Protein AF-W5VJN2-F1 (afdb_monomer)

Secondary structure (DSSP, 8-state):
------SEEEE-GGGSBTTBTT---TTT-TTHHHHHHHHHTTT-EEEEE--S-EE--TT-HHHHHHHHTT-B-B-TTSSBP-EEETTEEEE-B-TTSHHHHHHHHHHTSTTTSTT--TTEEEEE-STTTB-TTSGGGB--TT-B-TTS-BHHHHHHHHHHHHHHHHHHHHHHHTTTTSPP-EEESS--TTGGGT-EE---S--SSHHHHHHTSPPP-

Nearest PDB structures (foldseek):
  7l9e-assembly1_C  TM=9.965E-01  e=1.561E-34  Mus musculus
  7k9n-assembly2_C  TM=9.971E-01  e=6.817E-34  Mus musculus
  5hjr-assembly1_A  TM=9.985E-01  e=1.294E-33  Mus musculus
  7jty-assembly1_A  TM=9.973E-01  e=1.138E-33  Mus musculus
  5hjr-assembly2_C  TM=9.986E-01  e=2.303E-33  Mus musculus

Foldseek 3Di:
DPPDDDAEDEAEQQQADLSAPLHGDCVVCVQLVVVQVVQVVVNHFYEYEDEQKHPPDPPRVLNVVCVVVVQWWAALVRHFDWFQDRSGTTTGGQLVDPVSLLVLLQCLACVNSPSDDLRYAYEYECQLPAGCPDPVRDDDQSTAHPVRDGCVVCSLCRQVSVQVSSQSSSCVNVVVPDHGEYEGDRDDVPSVVGYHYDPPDDDPDPVRVVPVDDDDD

InterPro domains:
  IPR000322 Glycoside hydrolase family 31, TIM barrel domain [PF01055] (2-214)
  IPR017853 Glycoside hydrolase superfamily [SSF51445] (2-213)
  IPR030458 Glycosyl hydrolases family 31, active site [PS00129] (121-128)

Structure (mmCIF, N/CA/C/O backbone):
data_AF-W5VJN2-F1
#
_entry.id   AF-W5VJN2-F1
#
loop_
_atom_site.group_PDB
_atom_site.id
_atom_site.type_symbol
_atom_site.label_atom_id
_atom_site.label_alt_id
_atom_site.label_comp_id
_atom_site.label_asym_id
_atom_site.label_entity_id
_atom_site.label_seq_id
_atom_site.pdbx_PDB_ins_code
_atom_site.Cartn_x
_atom_site.Cartn_y
_atom_site.Cartn_z
_atom_site.occupancy
_atom_site.B_iso_or_equiv
_atom_site.auth_seq_id
_atom_site.auth_comp_id
_atom_site.auth_asym_id
_atom_site.auth_atom_id
_atom_site.pdbx_PDB_model_num
ATOM 1 N N . LYS A 1 1 ? 28.219 0.315 -19.749 1.00 88.69 1 LYS A N 1
ATOM 2 C CA . LYS A 1 1 ? 29.172 1.320 -19.210 1.00 88.69 1 LYS A CA 1
ATOM 3 C C . LYS A 1 1 ? 30.048 0.737 -18.106 1.00 88.69 1 LYS A C 1
ATOM 5 O O . LYS A 1 1 ? 31.248 0.855 -18.245 1.00 88.69 1 LYS A O 1
ATOM 10 N N . PHE A 1 2 ? 29.481 0.112 -17.066 1.00 96.94 2 PHE A N 1
ATOM 11 C CA . PHE A 1 2 ? 30.258 -0.435 -15.937 1.00 96.94 2 PHE A CA 1
ATOM 12 C C . PHE A 1 2 ? 30.139 -1.954 -15.749 1.00 96.94 2 PHE A C 1
ATOM 14 O O . PHE A 1 2 ? 30.742 -2.484 -14.833 1.00 96.94 2 PHE A O 1
ATOM 21 N N . ASP A 1 3 ? 29.355 -2.627 -16.597 1.00 95.75 3 ASP A N 1
ATOM 22 C CA . ASP A 1 3 ? 29.153 -4.083 -16.558 1.00 95.75 3 ASP A CA 1
ATOM 23 C C . ASP A 1 3 ? 28.726 -4.643 -15.184 1.00 95.75 3 ASP A C 1
ATOM 25 O O . ASP A 1 3 ? 29.171 -5.693 -14.739 1.00 95.75 3 ASP A O 1
ATOM 29 N N . ILE A 1 4 ? 27.845 -3.909 -14.494 1.00 97.88 4 ILE A N 1
ATOM 30 C CA . ILE A 1 4 ? 27.257 -4.323 -13.215 1.00 97.88 4 ILE A CA 1
ATOM 31 C C . ILE A 1 4 ? 25.843 -4.862 -13.488 1.00 97.88 4 ILE A C 1
ATOM 33 O O . ILE A 1 4 ? 24.983 -4.087 -13.936 1.00 97.88 4 ILE A O 1
ATOM 37 N N . PRO A 1 5 ? 25.576 -6.160 -13.258 1.00 97.81 5 PRO A N 1
ATOM 38 C CA . PRO A 1 5 ? 24.249 -6.731 -13.442 1.00 97.81 5 PRO A CA 1
ATOM 39 C C . PRO A 1 5 ? 23.295 -6.284 -12.327 1.00 97.81 5 PRO A C 1
ATOM 41 O O . PRO A 1 5 ? 23.690 -6.122 -11.176 1.00 97.81 5 PRO A O 1
ATOM 44 N N . TYR A 1 6 ? 22.028 -6.084 -12.685 1.00 98.31 6 TYR A N 1
ATOM 45 C CA . TYR A 1 6 ? 20.920 -5.882 -11.751 1.00 98.31 6 TYR A CA 1
ATOM 46 C C . TYR A 1 6 ? 19.594 -6.182 -12.461 1.00 98.31 6 TYR A C 1
ATOM 48 O O . TYR A 1 6 ? 19.471 -5.939 -13.672 1.00 98.31 6 TYR A O 1
ATOM 56 N N . ASP A 1 7 ? 18.604 -6.627 -11.690 1.00 98.56 7 ASP A N 1
ATOM 57 C CA . ASP A 1 7 ? 17.281 -7.021 -12.189 1.00 98.56 7 ASP A CA 1
ATOM 58 C C . ASP A 1 7 ? 16.193 -5.970 -11.943 1.00 98.56 7 ASP A C 1
ATOM 60 O O . ASP A 1 7 ? 15.283 -5.818 -12.761 1.00 98.56 7 ASP A O 1
ATOM 64 N N . VAL A 1 8 ? 16.273 -5.236 -10.829 1.00 98.75 8 VAL A N 1
ATOM 65 C CA . VAL A 1 8 ? 15.177 -4.390 -10.336 1.00 98.75 8 VAL A CA 1
ATOM 66 C C . VAL A 1 8 ? 15.676 -3.004 -9.925 1.00 98.75 8 VAL A C 1
ATOM 68 O O . VAL A 1 8 ? 16.673 -2.890 -9.217 1.00 98.75 8 VAL A O 1
ATOM 71 N N . ILE A 1 9 ? 14.963 -1.956 -10.347 1.00 98.56 9 ILE A N 1
ATOM 72 C CA . ILE A 1 9 ? 15.055 -0.604 -9.765 1.00 98.56 9 ILE A CA 1
ATOM 73 C C . ILE A 1 9 ? 13.866 -0.392 -8.828 1.00 98.56 9 ILE A C 1
ATOM 75 O O . ILE A 1 9 ? 12.783 -0.917 -9.076 1.00 98.56 9 ILE A O 1
ATOM 79 N N . TRP A 1 10 ? 14.076 0.370 -7.759 1.00 98.81 10 TRP A N 1
ATOM 80 C CA . TRP A 1 10 ? 13.086 0.619 -6.717 1.00 98.81 10 TRP A CA 1
ATOM 81 C C . TRP A 1 10 ? 12.735 2.105 -6.664 1.00 98.81 10 TRP A C 1
ATOM 83 O O . TRP A 1 10 ? 13.618 2.954 -6.790 1.00 98.81 10 TRP A O 1
ATOM 93 N N . LEU A 1 11 ? 11.450 2.404 -6.489 1.00 98.81 11 LEU A N 1
ATOM 94 C CA . LEU A 1 11 ? 10.910 3.746 -6.316 1.00 98.81 11 LEU A CA 1
ATOM 95 C C . LEU A 1 11 ? 10.291 3.882 -4.927 1.00 98.81 11 LEU A C 1
ATOM 97 O O . LEU A 1 11 ? 9.281 3.247 -4.616 1.00 98.81 11 LEU A O 1
ATOM 101 N N . ASP A 1 12 ? 10.906 4.741 -4.123 1.00 98.75 12 ASP A N 1
ATOM 102 C CA . ASP A 1 12 ? 10.435 5.137 -2.796 1.00 98.75 12 ASP A CA 1
ATOM 103 C C . ASP A 1 12 ? 9.304 6.187 -2.893 1.00 98.75 12 ASP A C 1
ATOM 105 O O . ASP A 1 12 ? 8.891 6.566 -3.994 1.00 98.75 12 ASP A O 1
ATOM 109 N N . ILE A 1 13 ? 8.796 6.684 -1.764 1.00 98.06 13 ILE A N 1
ATOM 110 C CA . ILE A 1 13 ? 7.574 7.499 -1.623 1.00 98.06 13 ILE A CA 1
ATOM 111 C C . ILE A 1 13 ? 7.534 8.740 -2.524 1.00 98.06 13 ILE A C 1
ATOM 113 O O . ILE A 1 13 ? 6.463 9.228 -2.882 1.00 98.06 13 ILE A O 1
ATOM 117 N N . GLU A 1 14 ? 8.695 9.242 -2.934 1.00 98.38 14 GLU A N 1
ATOM 118 C CA . GLU A 1 14 ? 8.869 10.418 -3.789 1.00 98.38 14 GLU A CA 1
ATOM 119 C C . GLU A 1 14 ? 8.407 10.237 -5.243 1.00 98.38 14 GLU A C 1
ATOM 121 O O . GLU A 1 14 ? 8.391 11.221 -5.990 1.00 98.38 14 GLU A O 1
ATOM 126 N N . HIS A 1 15 ? 8.039 9.017 -5.653 1.00 98.62 15 HIS A N 1
ATOM 127 C CA . HIS A 1 15 ? 7.442 8.769 -6.970 1.00 98.62 15 HIS A CA 1
ATOM 128 C C . HIS A 1 15 ? 5.957 9.108 -7.062 1.00 98.62 15 HIS A C 1
ATOM 130 O O . HIS A 1 15 ? 5.442 9.272 -8.166 1.00 98.62 15 HIS A O 1
ATOM 136 N N . THR A 1 16 ? 5.281 9.198 -5.922 1.00 98.69 16 THR A N 1
ATOM 137 C CA . THR A 1 16 ? 3.844 9.468 -5.840 1.00 98.69 16 THR A CA 1
ATOM 138 C C . THR A 1 16 ? 3.542 10.962 -5.946 1.00 98.69 16 THR A C 1
ATOM 140 O O . THR A 1 16 ? 4.360 11.798 -5.556 1.00 98.69 16 THR A O 1
ATOM 143 N N . ASP A 1 17 ? 2.333 11.319 -6.383 1.00 98.25 17 ASP A N 1
ATOM 144 C CA . ASP A 1 17 ? 1.839 12.693 -6.273 1.00 98.25 17 ASP A CA 1
ATOM 145 C C . ASP A 1 17 ? 1.514 13.003 -4.802 1.00 98.25 17 ASP A C 1
ATOM 147 O O . ASP A 1 17 ? 0.487 12.586 -4.261 1.00 98.25 17 ASP A O 1
ATOM 151 N N . GLY A 1 18 ? 2.424 13.692 -4.112 1.00 97.69 18 GLY A N 1
ATOM 152 C CA . GLY A 1 18 ? 2.188 14.176 -2.750 1.00 97.69 18 GLY A CA 1
ATOM 153 C C . GLY A 1 18 ? 1.899 13.079 -1.715 1.00 97.69 18 GLY A C 1
ATOM 154 O O . GLY A 1 18 ? 1.154 13.339 -0.763 1.00 97.69 18 GLY A O 1
ATOM 155 N N . LYS A 1 19 ? 2.481 11.878 -1.886 1.00 98.56 19 LYS A N 1
ATOM 156 C CA . LYS A 1 19 ? 2.297 10.707 -1.004 1.00 98.56 19 LYS A CA 1
ATOM 157 C C . LYS A 1 19 ? 0.881 10.131 -1.055 1.00 98.56 19 LYS A C 1
ATOM 159 O O . LYS A 1 19 ? 0.408 9.496 -0.118 1.00 98.56 19 LYS A O 1
ATOM 164 N N . LYS A 1 20 ? 0.204 10.328 -2.190 1.00 98.75 20 LYS A N 1
ATOM 165 C CA . LYS A 1 20 ? -1.001 9.589 -2.575 1.00 98.75 20 LYS A CA 1
ATOM 166 C C . LYS A 1 20 ? -0.572 8.316 -3.306 1.00 98.75 20 LYS A C 1
ATOM 168 O O . LYS A 1 20 ? -0.147 8.379 -4.456 1.00 98.75 20 LYS A O 1
ATOM 173 N N . TYR A 1 21 ? -0.638 7.164 -2.650 1.00 98.75 21 TYR A N 1
ATOM 174 C CA . TYR A 1 21 ? -0.313 5.886 -3.293 1.00 98.75 21 TYR A CA 1
ATOM 175 C C . TYR A 1 21 ? -1.210 5.607 -4.512 1.00 98.75 21 TYR A C 1
ATOM 177 O O . TYR A 1 21 ? -2.259 6.224 -4.678 1.00 98.75 21 TYR A O 1
ATOM 185 N N . PHE A 1 22 ? -0.779 4.704 -5.397 1.00 98.69 22 PHE A N 1
ATOM 186 C CA . PHE A 1 22 ? -1.434 4.445 -6.693 1.00 98.69 22 PHE A CA 1
ATOM 187 C C . PHE A 1 22 ? -1.458 5.649 -7.655 1.00 98.69 22 PHE A C 1
ATOM 189 O O . PHE A 1 22 ? -2.231 5.674 -8.612 1.00 98.69 22 PHE A O 1
ATOM 196 N N . THR A 1 23 ? -0.602 6.648 -7.428 1.00 98.62 23 THR A N 1
ATOM 197 C CA . THR A 1 23 ? -0.432 7.814 -8.307 1.00 98.62 23 THR A CA 1
ATOM 198 C C . THR A 1 23 ? 1.040 8.016 -8.661 1.00 98.62 23 THR A C 1
ATOM 200 O O . THR A 1 23 ? 1.921 7.401 -8.063 1.00 98.62 23 THR A O 1
ATOM 203 N N . TRP A 1 24 ? 1.305 8.907 -9.616 1.00 98.62 24 TRP A N 1
ATOM 204 C CA . TRP A 1 24 ? 2.648 9.270 -10.060 1.00 98.62 24 TRP A CA 1
ATOM 205 C C . TRP A 1 24 ? 2.816 10.788 -10.000 1.00 98.62 24 TRP A C 1
ATOM 207 O O . TRP A 1 24 ? 1.929 11.521 -10.439 1.00 98.62 24 TRP A O 1
ATOM 217 N N . ASP A 1 25 ? 3.955 11.267 -9.504 1.00 98.25 25 ASP A N 1
ATOM 218 C CA . ASP A 1 25 ? 4.327 12.678 -9.605 1.00 98.25 25 ASP A CA 1
ATOM 219 C C . ASP A 1 25 ? 4.514 13.034 -11.087 1.00 98.25 25 ASP A C 1
ATOM 221 O O . ASP A 1 25 ? 5.450 12.568 -11.739 1.00 98.25 25 ASP A O 1
ATOM 225 N N . GLY A 1 26 ? 3.626 13.867 -11.632 1.00 96.31 26 GLY A N 1
ATOM 226 C CA . GLY A 1 26 ? 3.628 14.201 -13.058 1.00 96.31 26 GLY A CA 1
ATOM 227 C C . GLY A 1 26 ? 4.851 14.997 -13.529 1.00 96.31 26 GLY A C 1
ATOM 228 O O . GLY A 1 26 ? 5.118 15.031 -14.728 1.00 96.31 26 GLY A O 1
ATOM 229 N N . SER A 1 27 ? 5.611 15.617 -12.620 1.00 96.81 27 SER A N 1
ATOM 230 C CA . SER A 1 27 ? 6.835 16.356 -12.957 1.00 96.81 27 SER A CA 1
ATOM 231 C C . SER A 1 27 ? 8.061 15.442 -13.037 1.00 96.81 27 SER A C 1
ATOM 233 O O . SER A 1 27 ? 8.923 15.634 -13.894 1.00 96.81 27 SER A O 1
ATOM 235 N N . ARG A 1 28 ? 8.124 14.421 -12.175 1.00 96.25 28 ARG A N 1
ATOM 236 C CA . ARG A 1 28 ? 9.245 13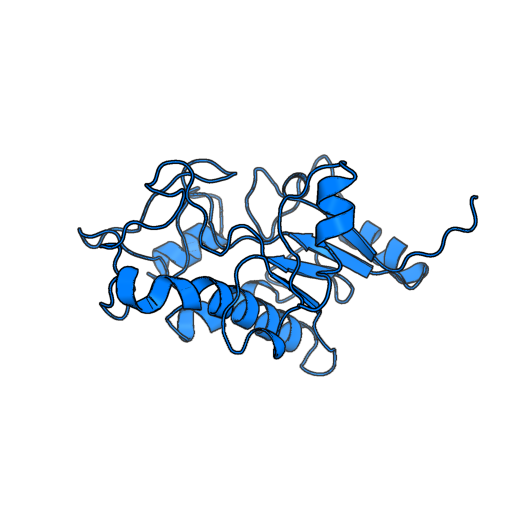.473 -12.069 1.00 96.25 28 ARG A CA 1
ATOM 237 C C . ARG A 1 28 ? 9.026 12.208 -12.899 1.00 96.25 28 ARG A C 1
ATOM 239 O O . ARG A 1 28 ? 9.978 11.663 -13.450 1.00 96.25 28 ARG A O 1
ATOM 246 N N . PHE A 1 29 ? 7.777 11.759 -13.000 1.00 97.56 29 PHE A N 1
ATOM 247 C CA . PHE A 1 29 ? 7.352 10.500 -13.617 1.00 97.56 29 PHE A CA 1
ATOM 248 C C . PHE A 1 29 ? 6.239 10.733 -14.648 1.00 97.56 29 PHE A C 1
ATOM 250 O O . PHE A 1 29 ? 5.236 10.023 -14.679 1.00 97.56 29 PHE A O 1
ATOM 257 N N . SER A 1 30 ? 6.436 11.718 -15.531 1.00 95.69 30 SER A N 1
ATOM 258 C CA . SER A 1 30 ? 5.465 12.130 -16.559 1.00 95.69 30 SER A CA 1
ATOM 259 C C . SER A 1 30 ? 5.043 11.018 -17.532 1.00 95.69 30 SER A C 1
ATOM 261 O O . SER A 1 30 ? 3.964 11.096 -18.114 1.00 95.69 30 SER A O 1
ATOM 263 N N . ASN A 1 31 ? 5.871 9.979 -17.712 1.00 96.62 31 ASN A N 1
ATOM 264 C CA . ASN A 1 31 ? 5.559 8.813 -18.542 1.00 96.62 31 ASN A CA 1
ATOM 265 C C . ASN A 1 31 ? 6.069 7.503 -17.912 1.00 96.62 31 ASN A C 1
ATOM 267 O O . ASN A 1 31 ? 7.043 6.890 -18.363 1.00 96.62 31 ASN A O 1
ATOM 271 N N . SER A 1 32 ? 5.407 7.063 -16.841 1.00 97.69 32 SER A N 1
ATOM 272 C CA . SER A 1 32 ? 5.750 5.830 -16.117 1.00 97.69 32 SER A CA 1
ATOM 273 C C . SER A 1 32 ? 5.662 4.562 -16.980 1.00 97.69 32 SER A C 1
ATOM 275 O O . SER A 1 32 ? 6.500 3.668 -16.840 1.00 97.69 32 SER A O 1
ATOM 277 N N . ILE A 1 33 ? 4.736 4.506 -17.944 1.00 98.06 33 ILE A N 1
ATOM 278 C CA . ILE A 1 33 ? 4.610 3.382 -18.890 1.00 98.06 33 ILE A CA 1
ATOM 279 C C . ILE A 1 33 ? 5.846 3.253 -19.781 1.00 98.06 33 ILE A C 1
ATOM 281 O O . ILE A 1 33 ? 6.347 2.146 -19.993 1.00 98.06 33 ILE A O 1
ATOM 285 N N . GLU A 1 34 ? 6.366 4.362 -20.307 1.00 98.25 34 GLU A N 1
ATOM 286 C CA . GLU A 1 34 ? 7.587 4.332 -21.113 1.00 98.25 34 GLU A CA 1
ATOM 287 C C . GLU A 1 34 ? 8.803 3.923 -20.276 1.00 98.25 34 GLU A C 1
ATOM 289 O O . GLU A 1 34 ? 9.601 3.096 -20.720 1.00 98.25 34 GLU A O 1
ATOM 294 N N . MET A 1 35 ? 8.913 4.411 -19.036 1.00 98.44 35 MET A N 1
ATOM 295 C CA . MET A 1 35 ? 9.945 3.969 -18.093 1.00 98.44 35 MET A CA 1
ATOM 296 C C . MET A 1 35 ? 9.889 2.449 -17.864 1.00 98.44 35 MET A C 1
ATOM 298 O O . MET A 1 35 ? 10.910 1.764 -17.984 1.00 98.44 35 MET A O 1
ATOM 302 N N . LEU A 1 36 ? 8.701 1.903 -17.596 1.00 98.50 36 LEU A N 1
ATOM 303 C CA . LEU A 1 36 ? 8.486 0.466 -17.411 1.00 98.50 36 LEU A CA 1
ATOM 304 C C . LEU A 1 36 ? 8.822 -0.333 -18.675 1.00 98.50 36 LEU A C 1
ATOM 306 O O . LEU A 1 36 ? 9.490 -1.367 -18.581 1.00 98.50 36 LEU A O 1
ATOM 310 N N . ARG A 1 37 ? 8.447 0.161 -19.861 1.00 98.31 37 ARG A N 1
ATOM 311 C CA . ARG A 1 37 ? 8.806 -0.450 -21.152 1.00 98.31 37 ARG A CA 1
ATOM 312 C C . ARG A 1 37 ? 10.319 -0.453 -21.373 1.00 98.31 37 ARG A C 1
ATOM 314 O O . ARG A 1 37 ? 10.873 -1.473 -21.782 1.00 98.31 37 ARG A O 1
ATOM 321 N N . ASN A 1 38 ? 10.999 0.644 -21.048 1.00 98.25 38 ASN A N 1
ATOM 322 C CA . ASN A 1 38 ? 12.451 0.764 -21.166 1.00 98.25 38 ASN A CA 1
ATOM 323 C C . ASN A 1 38 ? 13.183 -0.217 -20.238 1.00 98.25 38 ASN A C 1
ATOM 325 O O . ASN A 1 38 ? 14.185 -0.809 -20.648 1.00 98.25 38 ASN A O 1
ATOM 329 N N . LEU A 1 39 ? 12.676 -0.449 -19.024 1.00 98.31 39 LEU A N 1
ATOM 330 C CA . LEU A 1 39 ? 13.189 -1.498 -18.134 1.00 98.31 39 LEU A CA 1
ATOM 331 C C . LEU A 1 39 ? 12.915 -2.895 -18.699 1.00 98.31 39 LEU A C 1
ATOM 333 O O . LEU A 1 39 ? 13.840 -3.704 -18.796 1.00 98.31 39 LEU A O 1
ATOM 337 N N . SER A 1 40 ? 11.684 -3.147 -19.152 1.00 97.31 40 SER A N 1
ATOM 338 C CA . SER A 1 40 ? 11.281 -4.432 -19.734 1.00 97.31 40 SER A CA 1
ATOM 339 C C . SER A 1 40 ? 12.135 -4.816 -20.948 1.00 97.31 40 SER A C 1
ATOM 341 O O . SER A 1 40 ? 12.593 -5.952 -21.040 1.00 97.31 40 SER A O 1
ATOM 343 N N . SER A 1 41 ? 12.475 -3.852 -21.817 1.00 98.06 41 SER A N 1
ATOM 344 C CA . SER A 1 41 ? 13.360 -4.062 -22.980 1.00 98.06 41 SER A CA 1
ATOM 345 C C . SER A 1 41 ? 14.767 -4.562 -22.616 1.00 98.06 41 SER A C 1
ATOM 347 O O . SER A 1 41 ? 15.477 -5.103 -23.458 1.00 98.06 41 SER A O 1
ATOM 349 N N . LYS A 1 42 ? 15.165 -4.400 -21.348 1.00 97.56 42 LYS A N 1
ATOM 350 C CA . LYS A 1 42 ? 16.436 -4.867 -20.780 1.00 97.56 42 LYS A CA 1
ATOM 351 C C . LYS A 1 42 ? 16.260 -6.089 -19.872 1.00 97.56 42 LYS A C 1
ATOM 353 O O . LYS A 1 42 ? 17.163 -6.398 -19.104 1.00 97.56 42 LYS A O 1
ATOM 358 N N . GLY A 1 43 ? 15.091 -6.734 -19.896 1.00 97.62 43 GLY A N 1
ATOM 359 C CA . GLY A 1 43 ? 14.735 -7.844 -19.006 1.00 97.62 43 GLY A CA 1
ATOM 360 C C . GLY A 1 43 ? 14.436 -7.429 -17.560 1.00 97.62 43 GLY A C 1
ATOM 361 O O . GLY A 1 43 ? 14.151 -8.286 -16.723 1.00 97.62 43 GLY A O 1
ATOM 362 N N . ARG A 1 44 ? 14.441 -6.128 -17.253 1.00 98.50 44 ARG A N 1
ATOM 363 C CA . ARG A 1 44 ? 14.384 -5.594 -15.887 1.00 98.50 44 ARG A CA 1
ATOM 364 C C . ARG A 1 44 ? 12.977 -5.250 -15.432 1.00 98.50 44 ARG A C 1
ATOM 366 O O . ARG A 1 44 ? 12.052 -5.085 -16.233 1.00 98.50 44 ARG A O 1
ATOM 373 N N . LYS A 1 45 ? 12.835 -5.146 -14.117 1.00 98.69 45 LYS A N 1
ATOM 374 C CA . LYS A 1 45 ? 11.581 -4.883 -13.414 1.00 98.69 45 LYS A CA 1
ATOM 375 C C . LYS A 1 45 ? 11.686 -3.595 -12.600 1.00 98.69 45 LYS A C 1
ATOM 377 O O . LYS A 1 45 ? 12.777 -3.053 -12.401 1.00 98.69 45 LYS A O 1
ATOM 382 N N . LEU A 1 46 ? 10.541 -3.117 -12.141 1.00 98.81 46 LEU A N 1
ATOM 383 C CA . LEU A 1 46 ? 10.431 -1.987 -11.227 1.00 98.81 46 LEU A CA 1
ATOM 384 C C . LEU A 1 46 ? 9.710 -2.452 -9.964 1.00 98.81 46 LEU A C 1
ATOM 386 O O . LEU A 1 46 ? 8.803 -3.276 -10.054 1.00 98.81 46 LEU A O 1
ATOM 390 N N . VAL A 1 47 ? 10.085 -1.921 -8.809 1.00 98.94 47 VAL A N 1
ATOM 391 C CA . VAL A 1 47 ? 9.293 -2.013 -7.579 1.00 98.94 47 VAL A CA 1
ATOM 392 C C . VAL A 1 47 ? 8.906 -0.603 -7.156 1.00 98.94 47 VAL A C 1
ATOM 394 O O . VAL A 1 47 ? 9.767 0.272 -7.127 1.00 98.94 47 VAL A O 1
ATOM 397 N N . SER A 1 48 ? 7.635 -0.377 -6.833 1.00 98.75 48 SER A N 1
ATOM 398 C CA . SER A 1 48 ? 7.161 0.878 -6.234 1.00 98.75 48 SER A CA 1
ATOM 399 C C . SER A 1 48 ? 6.612 0.636 -4.835 1.00 98.75 48 SER A C 1
ATOM 401 O O . SER A 1 48 ? 5.912 -0.357 -4.610 1.00 98.75 48 SER A O 1
ATOM 403 N N . ILE A 1 49 ? 6.880 1.564 -3.923 1.00 98.88 49 ILE A N 1
ATOM 404 C CA . ILE A 1 49 ? 6.315 1.537 -2.576 1.00 98.88 49 ILE A CA 1
ATOM 405 C C . ILE A 1 49 ? 4.808 1.852 -2.577 1.00 98.88 49 ILE A C 1
ATOM 407 O O . ILE A 1 49 ? 4.341 2.716 -3.320 1.00 98.88 49 ILE A O 1
ATOM 411 N N . VAL A 1 50 ? 4.040 1.138 -1.757 1.00 98.88 50 VAL A N 1
ATOM 412 C CA . VAL A 1 50 ? 2.609 1.350 -1.506 1.00 98.88 50 VAL A CA 1
ATOM 413 C C . VAL A 1 50 ? 2.346 1.043 -0.032 1.00 98.88 50 VAL A C 1
ATOM 415 O O . VAL A 1 50 ? 2.296 -0.127 0.350 1.00 98.88 50 VAL A O 1
ATOM 418 N N . ASP A 1 51 ? 2.150 2.070 0.790 1.00 98.88 51 ASP A N 1
ATOM 419 C CA . ASP A 1 51 ? 1.932 1.897 2.233 1.00 98.88 51 ASP A CA 1
ATOM 420 C C . ASP A 1 51 ? 0.433 1.901 2.576 1.00 98.88 51 ASP A C 1
ATOM 422 O O . ASP A 1 51 ? -0.385 2.417 1.809 1.00 98.88 51 ASP A O 1
ATOM 426 N N . PRO A 1 52 ? 0.024 1.355 3.738 1.00 98.75 52 PRO A N 1
ATOM 427 C CA . PRO A 1 52 ? -1.391 1.207 4.074 1.00 98.75 52 PRO A CA 1
ATOM 428 C C . PRO A 1 52 ? -2.037 2.477 4.652 1.00 98.75 52 PRO A C 1
ATOM 430 O O . PRO A 1 52 ? -3.108 2.383 5.246 1.00 98.75 52 PRO A O 1
ATOM 433 N N . HIS A 1 53 ? -1.408 3.648 4.526 1.00 98.88 53 HIS A N 1
ATOM 434 C CA . HIS A 1 53 ? -1.971 4.921 4.974 1.00 98.88 53 HIS A CA 1
ATOM 435 C C . HIS A 1 53 ? -2.406 5.771 3.777 1.00 98.88 53 HIS A C 1
ATOM 437 O O . HIS A 1 53 ? -1.658 6.009 2.837 1.00 98.88 53 HIS A O 1
ATOM 443 N N . LEU A 1 54 ? -3.644 6.244 3.799 1.00 98.88 54 LEU A N 1
ATOM 444 C CA . LEU A 1 54 ? -4.254 7.023 2.732 1.00 98.88 54 LEU A CA 1
ATOM 445 C C . LEU A 1 54 ? -4.332 8.481 3.155 1.00 98.88 54 LEU A C 1
ATOM 447 O O . LEU A 1 54 ? -4.977 8.791 4.156 1.00 98.88 54 LEU A O 1
ATOM 451 N N . LYS A 1 55 ? -3.717 9.375 2.373 1.00 98.81 55 LYS A N 1
ATOM 452 C CA . LYS A 1 55 ? -3.862 10.823 2.550 1.00 98.81 55 LYS A CA 1
ATOM 453 C C . LYS A 1 55 ? -5.344 11.200 2.618 1.00 98.81 55 LYS A C 1
ATOM 455 O O . LYS A 1 55 ? -6.109 10.833 1.730 1.00 98.81 55 LYS A O 1
ATOM 460 N N . ARG A 1 56 ? -5.735 11.968 3.632 1.00 98.69 56 ARG A N 1
ATOM 461 C CA . ARG A 1 56 ? -7.099 12.497 3.763 1.00 98.69 56 ARG A CA 1
ATOM 462 C C . ARG A 1 56 ? -7.256 13.713 2.844 1.00 98.69 56 ARG A C 1
ATOM 464 O O . ARG A 1 56 ? -6.978 14.840 3.237 1.00 98.69 56 ARG A O 1
ATOM 471 N N . ASP A 1 57 ? -7.627 13.456 1.591 1.00 98.38 57 ASP A N 1
ATOM 472 C CA . ASP A 1 57 ? -7.779 14.448 0.517 1.00 98.38 57 ASP A CA 1
ATOM 473 C C . ASP A 1 57 ? -9.001 14.095 -0.344 1.00 98.38 57 ASP A C 1
ATOM 475 O O . ASP A 1 57 ? -9.064 13.009 -0.919 1.00 98.38 57 ASP A O 1
ATOM 479 N N . ASP A 1 58 ? -9.966 15.009 -0.454 1.00 97.94 58 ASP A N 1
ATOM 480 C CA . ASP A 1 58 ? -11.210 14.792 -1.206 1.00 97.94 58 ASP A CA 1
ATOM 481 C C . ASP A 1 58 ? -11.001 14.641 -2.723 1.00 97.94 58 ASP A C 1
ATOM 483 O O . ASP A 1 58 ? -11.881 14.143 -3.425 1.00 97.94 58 ASP A O 1
ATOM 487 N N . ASN A 1 59 ? -9.826 15.007 -3.240 1.00 97.94 59 ASN A N 1
ATOM 488 C CA . ASN A 1 59 ? -9.452 14.783 -4.638 1.00 97.94 59 ASN A CA 1
ATOM 489 C C . ASN A 1 59 ? -8.694 13.460 -4.845 1.00 97.94 59 ASN A C 1
ATOM 491 O O . ASN A 1 59 ? -8.327 13.123 -5.973 1.00 97.94 59 ASN A O 1
ATOM 495 N N . TYR A 1 60 ? -8.435 12.695 -3.780 1.00 98.50 60 TYR A N 1
ATOM 496 C CA . TYR A 1 60 ? -7.750 11.409 -3.853 1.00 98.50 60 TYR A CA 1
ATOM 497 C C . TY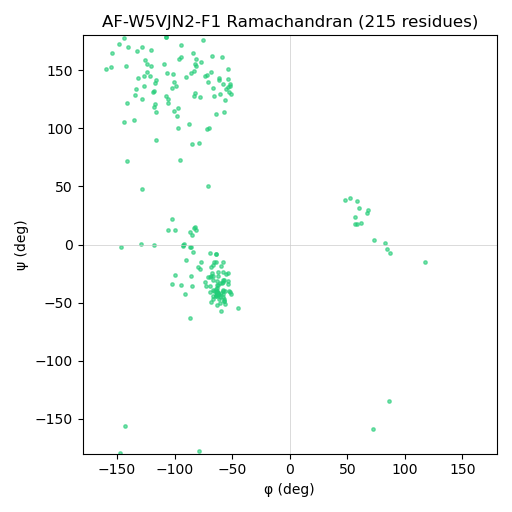R A 1 60 ? -8.755 10.254 -3.879 1.00 98.50 60 TYR A C 1
ATOM 499 O O . TYR A 1 60 ? -9.257 9.810 -2.848 1.00 98.50 60 TYR A O 1
ATOM 507 N N . LYS A 1 61 ? -9.007 9.729 -5.085 1.00 98.19 61 LYS A N 1
ATOM 508 C CA . LYS A 1 61 ? -10.037 8.710 -5.350 1.00 98.19 61 LYS A CA 1
ATOM 509 C C . LYS A 1 61 ? -9.952 7.468 -4.457 1.00 98.19 61 LYS A C 1
ATOM 511 O O . LYS A 1 61 ? -10.984 6.955 -4.045 1.00 98.19 61 LYS A O 1
ATOM 516 N N . VAL A 1 62 ? -8.749 6.971 -4.166 1.00 98.62 62 VAL A N 1
ATOM 517 C CA . VAL A 1 62 ? -8.584 5.769 -3.328 1.00 98.62 62 VAL A CA 1
ATOM 518 C C . VAL A 1 62 ? -9.030 6.050 -1.891 1.00 98.62 62 VAL A C 1
ATOM 520 O O . VAL A 1 62 ? -9.684 5.213 -1.278 1.00 98.62 62 VAL A O 1
ATOM 523 N N . PHE A 1 63 ? -8.726 7.240 -1.359 1.00 98.81 63 PHE A N 1
ATOM 524 C CA . PHE A 1 63 ? -9.197 7.645 -0.037 1.00 98.81 63 PHE A CA 1
ATOM 525 C C . PHE A 1 63 ? -10.710 7.863 -0.017 1.00 98.81 63 PHE A C 1
ATOM 527 O O . PHE A 1 63 ? -11.380 7.316 0.859 1.00 98.81 63 PHE A O 1
ATOM 534 N N . THR A 1 64 ? -11.255 8.626 -0.968 1.00 98.69 64 THR A N 1
ATOM 535 C CA . THR A 1 64 ? -12.695 8.908 -0.990 1.00 98.69 64 THR A CA 1
ATOM 536 C C . THR A 1 64 ? -13.521 7.642 -1.201 1.00 98.69 64 THR A C 1
ATOM 538 O O . THR A 1 64 ? -14.476 7.438 -0.461 1.00 98.69 64 THR A O 1
ATOM 541 N N . ASP A 1 65 ? -13.108 6.721 -2.079 1.00 98.62 65 ASP A N 1
ATOM 542 C CA . ASP A 1 65 ? -13.786 5.424 -2.246 1.00 98.62 65 ASP A CA 1
ATOM 543 C C . ASP A 1 65 ? -13.725 4.574 -0.964 1.00 98.62 65 ASP A C 1
ATOM 545 O O . ASP A 1 65 ? -14.735 3.993 -0.569 1.00 98.62 65 ASP A O 1
ATOM 549 N N . ALA A 1 66 ? -12.580 4.538 -0.268 1.00 98.81 66 ALA A N 1
ATOM 550 C CA . ALA A 1 66 ? -12.451 3.816 1.000 1.00 98.81 66 ALA A CA 1
ATOM 551 C C . ALA A 1 66 ? -13.346 4.400 2.101 1.00 98.81 66 ALA A C 1
ATOM 553 O O . ALA A 1 66 ? -14.005 3.653 2.828 1.00 98.81 66 ALA A O 1
ATOM 554 N N . ARG A 1 67 ? -13.381 5.731 2.217 1.00 98.69 67 ARG A N 1
ATOM 555 C CA . ARG A 1 67 ? -14.223 6.454 3.175 1.00 98.69 67 ARG A CA 1
ATOM 556 C C . ARG A 1 67 ? -15.702 6.216 2.893 1.00 98.69 67 ARG A C 1
ATOM 558 O O . ARG A 1 67 ? -16.435 5.814 3.792 1.00 98.69 67 ARG A O 1
ATOM 565 N N . ASP A 1 68 ? -16.127 6.430 1.653 1.00 98.56 68 ASP A N 1
ATOM 566 C CA . ASP A 1 68 ? -17.537 6.391 1.263 1.00 98.56 68 ASP A CA 1
ATOM 567 C C . ASP A 1 68 ? -18.106 4.960 1.351 1.00 98.56 68 ASP A C 1
ATOM 569 O O . ASP A 1 68 ? -19.290 4.771 1.628 1.00 98.56 68 ASP A O 1
ATOM 573 N N . LYS A 1 69 ? -17.249 3.939 1.205 1.00 98.56 69 LYS A N 1
ATOM 574 C CA . LYS A 1 69 ? -17.581 2.522 1.443 1.00 98.56 69 LYS A CA 1
ATOM 575 C C . LYS A 1 69 ? -17.416 2.071 2.898 1.00 98.56 69 LYS A C 1
ATOM 577 O O . LYS A 1 69 ? -17.694 0.913 3.201 1.00 98.56 69 LYS A O 1
ATOM 582 N N . GLY A 1 70 ? -16.963 2.946 3.797 1.00 98.56 70 GLY A N 1
ATOM 583 C CA . GLY A 1 70 ? -16.790 2.635 5.216 1.00 98.56 70 GLY A CA 1
ATOM 584 C C . GLY A 1 70 ? -15.678 1.623 5.514 1.00 98.56 70 GLY A C 1
ATOM 585 O O . GLY A 1 70 ? -15.778 0.894 6.495 1.00 98.56 70 GLY A O 1
ATOM 586 N N . LEU A 1 71 ? -14.625 1.576 4.692 1.00 98.88 71 LEU A N 1
ATOM 587 C CA . LEU A 1 71 ? -13.548 0.573 4.745 1.00 98.88 71 LEU A CA 1
ATOM 588 C C . LEU A 1 71 ? -12.418 0.917 5.726 1.00 98.88 71 LEU A C 1
ATOM 590 O O . LEU A 1 71 ? -11.445 0.172 5.833 1.00 98.88 71 LEU A O 1
ATOM 594 N N . LEU A 1 72 ? -12.498 2.071 6.388 1.00 98.81 72 LEU A N 1
ATOM 595 C CA . LEU A 1 72 ? -11.424 2.619 7.211 1.00 98.81 72 LEU A CA 1
ATOM 596 C C . LEU A 1 72 ? -11.530 2.157 8.670 1.00 98.81 72 LEU A C 1
ATOM 598 O O . LEU A 1 72 ? -12.623 2.069 9.235 1.00 98.81 72 LEU A O 1
ATOM 602 N N . VAL A 1 73 ? -10.370 1.931 9.288 1.00 98.69 73 VAL A N 1
ATOM 603 C CA . VAL A 1 73 ? -10.214 1.709 10.732 1.00 98.69 73 VAL A CA 1
ATOM 604 C C . VAL A 1 73 ? -10.857 2.864 11.512 1.00 98.69 73 VAL A C 1
ATOM 606 O O . VAL A 1 73 ? -10.767 4.021 11.094 1.00 98.69 73 VAL A O 1
ATOM 609 N N . LYS A 1 74 ? -11.495 2.572 12.652 1.00 98.50 74 LYS A N 1
ATOM 610 C CA . LYS A 1 74 ? -12.224 3.557 13.463 1.00 98.50 74 LYS A CA 1
ATOM 611 C C . LYS A 1 74 ? -11.479 3.906 14.750 1.00 98.50 74 LYS A C 1
ATOM 613 O O . LYS A 1 74 ? -10.812 3.069 15.355 1.00 98.50 74 LYS A O 1
ATOM 618 N N . ASN A 1 75 ? -11.618 5.142 15.214 1.00 97.12 75 ASN A N 1
ATOM 619 C CA . ASN A 1 75 ? -11.218 5.510 16.571 1.00 97.12 75 ASN A CA 1
ATOM 620 C C . ASN A 1 75 ? -12.232 4.990 17.611 1.00 97.12 75 ASN A C 1
ATOM 622 O O . ASN A 1 75 ? -13.280 4.444 17.261 1.00 97.12 75 ASN A O 1
ATOM 626 N N . SER A 1 76 ? -11.945 5.183 18.900 1.00 93.56 76 SER A N 1
ATOM 627 C CA . SER A 1 76 ? -12.814 4.732 19.997 1.00 93.56 76 SER A CA 1
ATOM 628 C C . SER A 1 76 ? -14.197 5.401 20.031 1.00 93.56 76 SER A C 1
ATOM 630 O O . SER A 1 76 ? -15.111 4.863 20.651 1.00 93.56 76 SER A O 1
ATOM 632 N N . ASN A 1 77 ? -14.388 6.509 19.305 1.00 94.62 77 ASN A N 1
ATOM 633 C CA . ASN A 1 77 ? -15.678 7.185 19.138 1.00 94.62 77 ASN A CA 1
ATOM 634 C C . ASN A 1 77 ? -16.462 6.706 17.899 1.00 94.62 77 ASN A C 1
ATOM 636 O O . ASN A 1 77 ? -17.543 7.221 17.629 1.00 94.62 77 ASN A O 1
ATOM 640 N N . GLY A 1 78 ? -15.926 5.755 17.124 1.00 95.19 78 GLY A N 1
ATOM 641 C CA . GLY A 1 78 ? -16.570 5.205 15.925 1.00 95.19 78 GLY A CA 1
ATOM 642 C C . GLY A 1 78 ? -16.384 6.025 14.642 1.00 95.19 78 GLY A C 1
ATOM 643 O O . GLY A 1 78 ? -16.879 5.620 13.591 1.00 95.19 78 GLY A O 1
ATOM 644 N N . ASN A 1 79 ? -15.651 7.140 14.692 1.00 97.75 79 ASN A N 1
ATOM 645 C CA . ASN A 1 79 ? -15.281 7.911 13.499 1.00 97.75 79 ASN A CA 1
ATOM 646 C C . ASN A 1 79 ? -14.063 7.283 12.812 1.00 97.75 79 ASN A C 1
ATOM 648 O O . ASN A 1 79 ? -13.297 6.574 13.462 1.00 97.75 79 ASN A O 1
ATOM 652 N N . ASP A 1 80 ? -13.841 7.580 11.528 1.00 98.38 80 ASP A N 1
ATOM 653 C CA . ASP A 1 80 ? -12.607 7.175 10.841 1.00 98.38 80 ASP A CA 1
ATOM 654 C C . ASP A 1 80 ? -11.380 7.633 11.632 1.00 98.38 80 ASP A C 1
ATOM 656 O O . ASP A 1 80 ? -11.291 8.787 12.062 1.00 98.38 80 ASP A O 1
ATOM 660 N N . PHE A 1 81 ? -10.438 6.717 11.837 1.00 98.50 81 PHE A N 1
ATOM 661 C CA . PHE A 1 81 ? -9.187 7.025 12.505 1.00 98.50 81 PHE A CA 1
ATOM 662 C C . PHE A 1 81 ? -8.374 8.005 11.645 1.00 98.50 81 PHE A C 1
ATOM 664 O O . PHE A 1 81 ? -8.150 7.774 10.452 1.00 98.50 81 PHE A O 1
ATOM 671 N N . ASP A 1 82 ? -7.955 9.106 12.269 1.00 98.31 82 ASP A N 1
ATOM 672 C CA . ASP A 1 82 ? -7.120 10.155 11.684 1.00 98.31 82 ASP A CA 1
ATOM 673 C C . ASP A 1 82 ? -5.808 10.217 12.467 1.00 98.31 82 ASP A C 1
ATOM 675 O O . ASP A 1 82 ? -5.793 10.460 13.677 1.00 98.31 82 ASP A O 1
ATOM 679 N N . GLY A 1 83 ? -4.714 9.955 11.767 1.00 98.38 83 GLY A N 1
ATOM 680 C CA . GLY A 1 83 ? -3.358 9.974 12.292 1.00 98.38 83 GLY A CA 1
ATOM 681 C C . GLY A 1 83 ? -2.412 10.592 11.274 1.00 98.38 83 GLY A C 1
ATOM 682 O O . GLY A 1 83 ? -2.780 10.842 10.129 1.00 98.38 83 GLY A O 1
ATOM 683 N N . TRP A 1 84 ? -1.182 10.872 11.687 1.00 98.62 84 TRP A N 1
ATOM 684 C CA . TRP A 1 84 ? -0.185 11.484 10.813 1.00 98.62 84 TRP A CA 1
ATOM 685 C C . TRP A 1 84 ? 0.801 10.437 10.309 1.00 98.62 84 TRP A C 1
ATOM 687 O O . TRP A 1 84 ? 1.307 9.627 11.082 1.00 98.62 84 TRP A O 1
ATOM 697 N N . CYS A 1 85 ? 1.087 10.475 9.012 1.00 98.62 85 CYS A N 1
ATOM 698 C CA . CYS A 1 85 ? 2.177 9.727 8.389 1.00 98.62 85 CYS A CA 1
ATOM 699 C C . CYS A 1 85 ? 2.813 10.589 7.281 1.00 98.62 85 CYS A C 1
ATOM 701 O O . CYS A 1 85 ? 2.700 11.819 7.323 1.00 98.62 85 CYS A O 1
ATOM 703 N N . TRP A 1 86 ? 3.466 9.988 6.282 1.00 98.50 86 TRP A N 1
ATOM 704 C CA . TRP A 1 86 ? 4.156 10.721 5.213 1.00 98.50 86 TRP A CA 1
ATOM 705 C C . TRP A 1 86 ? 3.326 11.805 4.504 1.00 98.50 86 TRP A C 1
ATOM 707 O O . TRP A 1 86 ? 3.864 12.891 4.275 1.00 98.50 86 TRP A O 1
ATOM 717 N N . PRO A 1 87 ? 2.037 11.597 4.163 1.00 98.00 8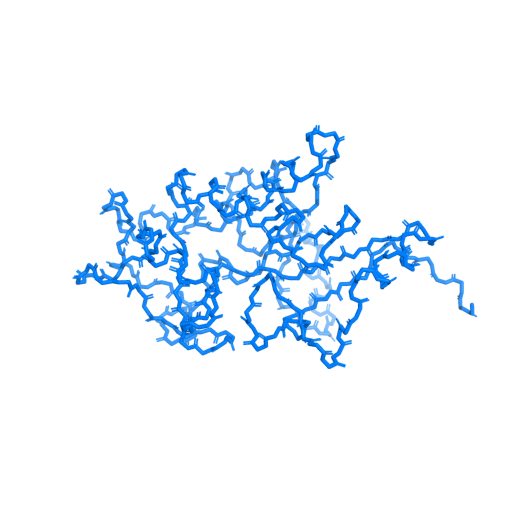7 PRO A N 1
ATOM 718 C CA . PRO A 1 87 ? 1.250 12.625 3.489 1.00 98.00 87 PRO A CA 1
ATOM 719 C C . PRO A 1 87 ? 0.606 13.641 4.453 1.00 98.00 87 PRO A C 1
ATOM 721 O O . PRO A 1 87 ? -0.202 14.459 3.997 1.00 98.00 87 PRO A O 1
ATOM 724 N N . GLY A 1 88 ? 0.935 13.604 5.750 1.00 98.62 88 GLY A N 1
ATOM 725 C CA . GLY A 1 88 ? 0.245 14.340 6.809 1.00 98.62 88 GLY A CA 1
ATOM 726 C C . GLY A 1 88 ? -0.957 13.556 7.340 1.00 98.62 88 GLY A C 1
ATOM 727 O O . GLY A 1 88 ? -0.847 12.354 7.593 1.00 98.62 88 GLY A O 1
ATOM 728 N N . SER A 1 89 ? -2.099 14.231 7.500 1.00 98.62 89 SER A N 1
ATOM 729 C CA . SER A 1 89 ? -3.358 13.613 7.941 1.00 98.62 89 SER A CA 1
ATOM 730 C C . SER A 1 89 ? -3.753 12.449 7.022 1.00 98.62 89 SER A C 1
ATOM 732 O O . SER A 1 89 ? -3.832 12.590 5.797 1.00 98.62 89 SER A O 1
ATOM 734 N N . SER A 1 90 ? -3.939 11.278 7.629 1.00 98.81 90 SER A N 1
ATOM 735 C CA . SER A 1 90 ? -4.088 9.989 6.959 1.00 98.81 90 SER A CA 1
ATOM 736 C C . SER A 1 90 ? -5.122 9.105 7.653 1.00 98.81 90 SER A C 1
ATOM 738 O O . SER A 1 90 ? -5.332 9.206 8.860 1.00 98.81 90 SER A O 1
ATOM 740 N N . SER A 1 91 ? -5.735 8.203 6.889 1.00 98.81 91 SER A N 1
ATOM 741 C CA . SER A 1 91 ? -6.566 7.106 7.398 1.00 98.81 91 SER A CA 1
ATOM 742 C C . SER A 1 91 ? -6.081 5.765 6.858 1.00 98.81 91 SER A C 1
ATOM 744 O O . SER A 1 91 ? -5.415 5.708 5.831 1.00 98.81 91 SER A O 1
ATOM 746 N N . TRP A 1 92 ? -6.425 4.675 7.533 1.00 98.88 92 TRP A N 1
ATOM 747 C CA . TRP A 1 92 ? -5.942 3.336 7.199 1.00 98.88 92 TRP A CA 1
ATOM 748 C C . TRP A 1 92 ? -7.116 2.423 6.834 1.00 98.88 92 TRP A C 1
ATOM 750 O O . TRP A 1 92 ? -8.086 2.384 7.597 1.00 98.88 92 TRP A O 1
ATOM 760 N N . PRO A 1 93 ? -7.063 1.684 5.711 1.00 98.88 93 PRO A N 1
ATOM 761 C CA . PRO A 1 93 ? -8.020 0.620 5.429 1.00 98.88 93 PRO A CA 1
ATOM 762 C C . PRO A 1 93 ? -7.954 -0.471 6.498 1.00 98.88 93 PRO A C 1
ATOM 764 O O . PRO A 1 93 ? -6.876 -0.840 6.958 1.00 98.88 93 PRO A O 1
ATOM 767 N N . ASP A 1 94 ? -9.096 -1.027 6.884 1.00 98.75 94 ASP A N 1
ATOM 768 C CA . ASP A 1 94 ? -9.132 -2.122 7.845 1.00 98.75 94 ASP A CA 1
ATOM 769 C C . ASP A 1 94 ? -8.917 -3.488 7.179 1.00 98.75 94 ASP A C 1
ATOM 771 O O . ASP A 1 94 ? -9.855 -4.209 6.832 1.00 98.75 94 ASP A O 1
ATOM 775 N N . PHE A 1 95 ? -7.651 -3.873 7.030 1.00 98.81 95 PHE A N 1
ATOM 776 C CA . PHE A 1 95 ? -7.256 -5.136 6.401 1.00 98.81 95 PHE A CA 1
ATOM 777 C C . PHE A 1 95 ? -7.720 -6.398 7.147 1.00 98.81 95 PHE A C 1
ATOM 779 O O . PHE A 1 95 ? -7.587 -7.499 6.600 1.00 98.81 95 PHE A O 1
ATOM 786 N N . LEU A 1 96 ? -8.279 -6.286 8.359 1.00 98.38 96 LEU A N 1
ATOM 787 C CA . LEU A 1 96 ? -8.895 -7.418 9.056 1.00 98.38 96 LEU A CA 1
ATOM 788 C C . LEU A 1 96 ? -10.092 -7.974 8.278 1.00 98.38 96 LEU A C 1
ATOM 790 O O . LEU A 1 96 ? -10.284 -9.194 8.196 1.00 98.38 96 LEU A O 1
ATOM 794 N N . GLU A 1 97 ? -10.826 -7.094 7.609 1.00 98.50 97 GLU A N 1
ATOM 795 C CA . GLU A 1 97 ? -11.997 -7.452 6.830 1.00 98.50 97 GLU A CA 1
ATOM 796 C C . GLU A 1 97 ? -11.632 -7.965 5.438 1.00 98.50 97 GLU A C 1
ATOM 798 O O . GLU A 1 97 ? -10.898 -7.335 4.673 1.00 98.50 97 GLU A O 1
ATOM 803 N N . LYS A 1 98 ? -12.190 -9.122 5.059 1.00 98.50 98 LYS A N 1
ATOM 804 C CA . LYS A 1 98 ? -11.901 -9.720 3.746 1.00 98.50 98 LYS A CA 1
ATOM 805 C C . LYS A 1 98 ? -12.303 -8.795 2.596 1.00 98.50 98 LYS A C 1
ATOM 807 O O . LYS A 1 98 ? -11.549 -8.670 1.640 1.00 98.50 98 LYS A O 1
ATOM 812 N N . HIS A 1 99 ? -13.455 -8.139 2.697 1.00 98.62 99 HIS A N 1
ATOM 813 C CA . HIS A 1 99 ? -13.942 -7.255 1.639 1.00 98.62 99 HIS A CA 1
ATOM 814 C C . HIS A 1 99 ? -13.050 -6.011 1.460 1.00 98.62 99 HIS A C 1
ATOM 816 O O . HIS A 1 99 ? -12.892 -5.543 0.336 1.00 98.62 99 HIS A O 1
ATOM 822 N N . VAL A 1 100 ? -12.396 -5.525 2.525 1.00 98.88 100 VAL A N 1
ATOM 823 C CA . VAL A 1 100 ? -11.389 -4.452 2.438 1.00 98.88 100 VAL A CA 1
ATOM 824 C C . VAL A 1 100 ? -10.127 -4.953 1.735 1.00 98.88 100 VAL A C 1
ATOM 826 O O . VAL A 1 100 ? -9.586 -4.262 0.876 1.00 98.88 100 VAL A O 1
ATOM 829 N N . ARG A 1 101 ? -9.678 -6.182 2.029 1.00 98.88 101 ARG A N 1
ATOM 830 C CA . ARG A 1 101 ? -8.550 -6.798 1.305 1.00 98.88 101 ARG A CA 1
ATOM 831 C C . ARG A 1 101 ? -8.860 -7.019 -0.172 1.00 98.88 101 ARG A C 1
ATOM 833 O O . ARG A 1 101 ? -8.002 -6.763 -1.011 1.00 98.88 101 ARG A O 1
ATOM 840 N N . ASP A 1 102 ? -10.076 -7.459 -0.493 1.00 98.81 102 ASP A N 1
ATOM 841 C CA . ASP A 1 102 ? -10.521 -7.634 -1.877 1.00 98.81 102 ASP A CA 1
ATOM 842 C C . ASP A 1 102 ? -10.531 -6.285 -2.620 1.00 98.81 102 ASP A C 1
ATOM 844 O O . ASP A 1 102 ? -10.021 -6.212 -3.737 1.00 98.81 102 ASP A O 1
ATOM 848 N N . TRP A 1 103 ? -11.018 -5.220 -1.969 1.00 98.88 103 TRP A N 1
ATOM 849 C CA . TRP A 1 103 ? -10.987 -3.845 -2.482 1.00 98.88 103 TRP A CA 1
ATOM 850 C C . TRP A 1 103 ? -9.561 -3.323 -2.704 1.00 98.88 103 TRP A C 1
ATOM 852 O O . TRP A 1 103 ? -9.283 -2.718 -3.741 1.00 98.88 103 TRP A O 1
ATOM 862 N N . TRP A 1 104 ? -8.648 -3.577 -1.762 1.00 98.88 104 TRP A N 1
ATOM 863 C CA . TRP A 1 104 ? -7.239 -3.199 -1.889 1.00 98.88 104 TRP A CA 1
ATOM 864 C C . TRP A 1 104 ? -6.564 -3.933 -3.047 1.00 98.88 104 TRP A C 1
ATOM 866 O O 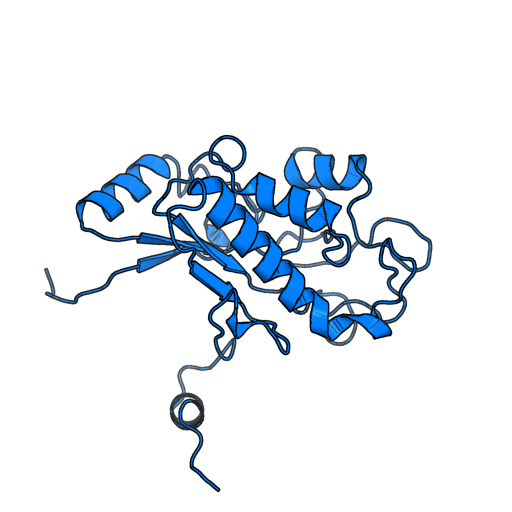. TRP A 1 104 ? -5.861 -3.323 -3.847 1.00 98.88 104 TRP A O 1
ATOM 876 N N . ALA A 1 105 ? -6.827 -5.236 -3.178 1.00 98.88 105 ALA A N 1
ATOM 877 C CA . ALA A 1 105 ? -6.337 -6.046 -4.285 1.00 98.88 105 ALA A CA 1
ATOM 878 C C . ALA A 1 105 ? -6.791 -5.486 -5.645 1.00 98.88 105 ALA A C 1
ATOM 880 O O . ALA A 1 105 ? -6.003 -5.452 -6.590 1.00 98.88 105 ALA A O 1
ATOM 881 N N . ASP A 1 106 ? -8.030 -4.997 -5.741 1.00 98.75 106 ASP A N 1
ATOM 882 C CA . ASP A 1 106 ? -8.552 -4.408 -6.976 1.00 98.75 106 ASP A CA 1
ATOM 883 C C . ASP A 1 106 ? -7.848 -3.094 -7.346 1.00 98.75 106 ASP A C 1
ATOM 885 O O . ASP A 1 106 ? -7.763 -2.774 -8.533 1.00 98.75 106 ASP A O 1
ATOM 889 N N . GLN A 1 107 ? -7.265 -2.360 -6.388 1.00 98.81 107 GLN A N 1
ATOM 890 C CA . GLN A 1 107 ? -6.500 -1.143 -6.695 1.00 98.81 107 GLN A CA 1
ATOM 891 C C . GLN A 1 107 ? -5.275 -1.430 -7.571 1.00 98.81 107 GLN A C 1
ATOM 893 O O . GLN A 1 107 ? -4.840 -0.544 -8.293 1.00 98.81 107 GLN A O 1
ATOM 898 N N . PHE A 1 108 ? -4.747 -2.661 -7.573 1.00 98.69 108 PHE A N 1
ATOM 899 C CA . PHE A 1 108 ? -3.595 -3.049 -8.397 1.00 98.69 108 PHE A CA 1
ATOM 900 C C . PHE A 1 108 ? -3.951 -3.441 -9.835 1.00 98.69 108 PHE A C 1
ATOM 902 O O . PHE A 1 108 ? -3.042 -3.682 -10.632 1.00 98.69 108 PHE A O 1
ATOM 909 N N . LEU A 1 109 ? -5.235 -3.526 -10.197 1.00 98.44 109 LEU A N 1
ATOM 910 C CA . LEU A 1 109 ? -5.632 -3.758 -11.588 1.00 98.44 109 LEU A CA 1
ATOM 911 C C . LEU A 1 109 ? -5.141 -2.601 -12.467 1.00 98.44 109 LEU A C 1
ATOM 913 O O . LEU A 1 109 ? -5.157 -1.453 -12.035 1.00 98.44 109 LEU A O 1
ATOM 917 N N . LEU A 1 110 ? -4.724 -2.892 -13.704 1.00 97.69 110 LEU A N 1
ATOM 918 C CA . LEU A 1 110 ? -4.106 -1.893 -14.593 1.00 97.69 110 LEU A CA 1
ATOM 919 C C . LEU A 1 110 ? -5.014 -0.680 -14.859 1.00 97.69 110 LEU A C 1
ATOM 921 O O . LEU A 1 110 ? -4.519 0.439 -14.983 1.00 97.69 110 LEU A O 1
ATOM 925 N N . ASP A 1 111 ? -6.331 -0.893 -14.880 1.00 97.25 111 ASP A N 1
ATOM 926 C CA . ASP A 1 111 ? -7.322 0.173 -15.062 1.00 97.25 111 ASP A CA 1
ATOM 927 C C . ASP A 1 111 ? -7.438 1.095 -13.835 1.00 97.25 111 ASP A C 1
ATOM 929 O O . ASP A 1 111 ? -7.760 2.278 -13.977 1.00 97.25 111 ASP A O 1
ATOM 933 N N . ASN A 1 112 ? -7.151 0.570 -12.637 1.00 98.19 112 ASN A N 1
ATOM 934 C CA . ASN A 1 112 ? -7.208 1.307 -11.373 1.00 98.19 112 ASN A CA 1
ATOM 935 C C . ASN A 1 112 ? -5.858 1.953 -11.031 1.00 98.19 112 ASN A C 1
ATOM 937 O O . ASN A 1 112 ? -5.821 3.124 -10.659 1.00 98.19 112 ASN A O 1
ATOM 941 N N . TYR A 1 113 ? -4.748 1.234 -11.221 1.00 98.38 113 TYR A N 1
ATOM 942 C CA . TYR A 1 113 ? -3.396 1.759 -11.044 1.00 98.38 113 TYR A CA 1
ATOM 943 C C . TYR A 1 113 ? -2.817 2.228 -12.380 1.00 98.38 113 TYR A C 1
ATOM 945 O O . TYR A 1 113 ? -1.919 1.609 -12.962 1.00 98.38 113 TYR A O 1
ATOM 953 N N . GLN A 1 114 ? -3.332 3.355 -12.867 1.00 97.88 114 GLN A N 1
ATOM 954 C CA . GLN A 1 114 ? -2.862 3.955 -14.112 1.00 97.88 114 GLN A CA 1
ATOM 955 C C . GLN A 1 114 ? -1.361 4.270 -14.043 1.00 97.88 114 GLN A C 1
ATOM 957 O O . GLN A 1 114 ? -0.844 4.732 -13.027 1.00 97.88 114 GLN A O 1
ATOM 962 N N . GLY A 1 115 ? -0.643 3.989 -15.131 1.00 97.50 115 GLY A N 1
ATOM 963 C CA . GLY A 1 115 ? 0.815 4.116 -15.180 1.00 97.50 115 GLY A CA 1
ATOM 964 C C . GLY A 1 115 ? 1.586 2.896 -14.657 1.00 97.50 115 GLY A C 1
ATOM 965 O O . GLY A 1 115 ? 2.810 2.867 -14.766 1.00 97.50 115 GLY A O 1
ATOM 966 N N . SER A 1 116 ? 0.900 1.875 -14.132 1.00 98.06 116 SER A N 1
ATOM 967 C CA . SER A 1 116 ? 1.504 0.572 -13.835 1.00 98.06 116 SER A CA 1
ATOM 968 C C . SER A 1 116 ? 1.552 -0.346 -15.065 1.00 98.06 116 SER A C 1
ATOM 970 O O . SER A 1 116 ? 0.898 -0.110 -16.080 1.00 98.06 116 SER A O 1
ATOM 972 N N . ALA A 1 1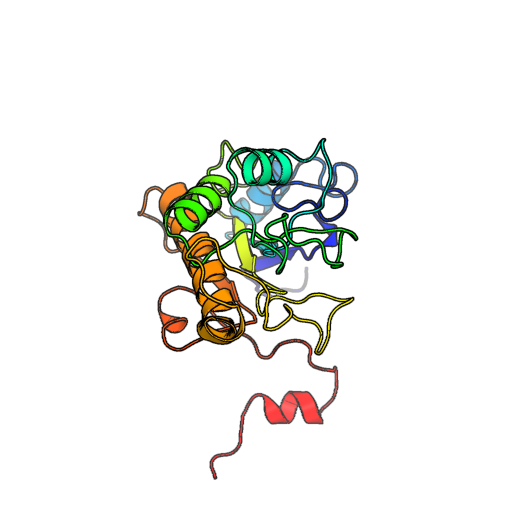17 ? 2.351 -1.410 -14.978 1.00 97.62 117 ALA A N 1
ATOM 973 C CA . ALA A 1 117 ? 2.438 -2.467 -15.982 1.00 97.62 117 ALA A CA 1
ATOM 974 C C . ALA A 1 117 ? 2.770 -3.808 -15.309 1.00 97.62 117 ALA A C 1
ATOM 976 O O . ALA A 1 117 ? 3.103 -3.857 -14.123 1.00 97.62 117 ALA A O 1
ATOM 977 N N . GLU A 1 118 ? 2.727 -4.905 -16.065 1.00 95.75 118 GLU A N 1
ATOM 978 C CA . GLU A 1 118 ? 2.980 -6.259 -15.546 1.00 95.75 118 GLU A CA 1
ATOM 979 C C . GLU A 1 118 ? 4.359 -6.413 -14.882 1.00 95.75 118 GLU A C 1
ATOM 981 O O . GLU A 1 118 ? 4.494 -7.165 -13.918 1.00 95.75 118 GLU A O 1
ATOM 986 N N . ASN A 1 119 ? 5.370 -5.658 -15.333 1.00 97.56 119 ASN A N 1
ATOM 987 C CA . ASN A 1 119 ? 6.722 -5.665 -14.768 1.00 97.56 119 ASN A CA 1
ATOM 988 C C . ASN A 1 119 ? 6.928 -4.712 -13.569 1.00 97.56 119 ASN A C 1
ATOM 990 O O . ASN A 1 119 ? 8.079 -4.506 -13.168 1.00 97.56 119 ASN A O 1
ATOM 994 N N . LEU A 1 120 ? 5.850 -4.140 -13.014 1.00 98.69 120 LEU A N 1
ATOM 995 C CA . LEU A 1 120 ? 5.854 -3.368 -11.768 1.00 98.69 120 LEU A CA 1
ATOM 996 C C . LEU A 1 120 ? 5.433 -4.243 -10.582 1.00 98.69 120 LEU A C 1
ATOM 998 O O . LEU A 1 120 ? 4.289 -4.686 -10.517 1.00 98.69 120 LEU A O 1
ATOM 1002 N N . TYR A 1 121 ? 6.310 -4.436 -9.610 1.00 98.75 121 TYR A N 1
ATOM 1003 C CA . TYR A 1 121 ? 6.026 -5.124 -8.350 1.00 98.75 121 TYR A CA 1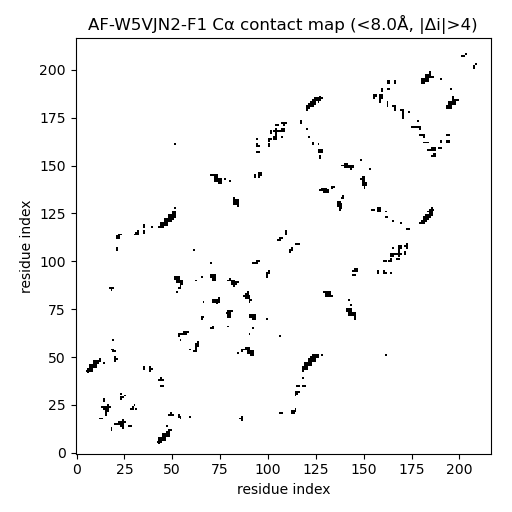
ATOM 1004 C C . TYR A 1 121 ? 5.957 -4.132 -7.184 1.00 98.75 121 TYR A C 1
ATOM 1006 O O . TYR A 1 121 ? 6.111 -2.926 -7.384 1.00 98.75 121 TYR A O 1
ATOM 1014 N N . VAL A 1 122 ? 5.673 -4.618 -5.974 1.00 98.88 122 VAL A N 1
ATOM 1015 C CA . VAL A 1 122 ? 5.251 -3.746 -4.870 1.00 98.88 122 VAL A CA 1
ATOM 1016 C C . VAL A 1 122 ? 6.113 -3.939 -3.633 1.00 98.88 122 VAL A C 1
ATOM 1018 O O . VAL A 1 122 ? 6.548 -5.040 -3.305 1.00 98.88 122 VAL A O 1
ATOM 1021 N N . TRP A 1 123 ? 6.332 -2.840 -2.932 1.00 98.94 123 TRP A N 1
ATOM 1022 C CA . TRP A 1 123 ? 6.916 -2.803 -1.605 1.00 98.94 123 TRP A CA 1
ATOM 1023 C C . TRP A 1 123 ? 5.877 -2.223 -0.639 1.00 98.94 123 TRP A C 1
ATOM 1025 O O . TRP A 1 123 ? 5.393 -1.121 -0.857 1.00 98.94 123 TRP A O 1
ATOM 1035 N N . ASN A 1 124 ? 5.487 -2.975 0.390 1.00 98.88 124 ASN A N 1
ATOM 1036 C CA . ASN A 1 124 ? 4.668 -2.470 1.487 1.00 98.88 124 ASN A CA 1
ATOM 1037 C C . ASN A 1 124 ? 5.571 -2.113 2.668 1.00 98.88 124 ASN A C 1
ATOM 1039 O O . ASN A 1 124 ? 6.133 -3.000 3.315 1.00 98.88 124 ASN A O 1
ATOM 1043 N N . ASP A 1 125 ? 5.690 -0.824 2.954 1.00 98.69 125 ASP A N 1
ATOM 1044 C CA . ASP A 1 125 ? 6.343 -0.323 4.153 1.00 98.69 125 ASP A CA 1
ATOM 1045 C C . ASP A 1 125 ? 5.301 0.221 5.140 1.00 98.69 125 ASP A C 1
ATOM 1047 O O . ASP A 1 125 ? 4.090 0.195 4.887 1.00 98.69 125 ASP A O 1
ATOM 1051 N N . MET A 1 126 ? 5.766 0.688 6.300 1.00 98.56 126 MET A N 1
ATOM 1052 C CA . MET A 1 126 ? 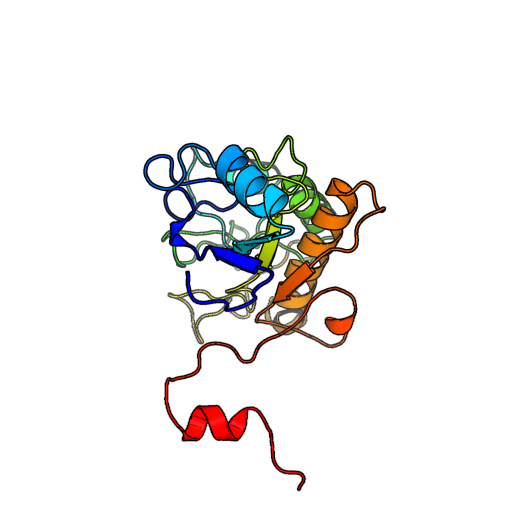4.952 1.418 7.280 1.00 98.56 126 MET A CA 1
ATOM 1053 C C . MET A 1 126 ? 3.708 0.648 7.755 1.00 98.56 126 MET A C 1
ATOM 1055 O O . MET A 1 126 ? 2.720 1.249 8.192 1.00 98.56 126 MET A O 1
ATOM 1059 N N . ASN A 1 127 ? 3.732 -0.683 7.654 1.00 98.69 127 ASN A N 1
ATOM 1060 C CA . ASN A 1 127 ? 2.567 -1.546 7.811 1.00 98.69 127 ASN A CA 1
ATOM 1061 C C . ASN A 1 127 ? 2.445 -2.203 9.188 1.00 98.69 127 ASN A C 1
ATOM 1063 O O . ASN A 1 127 ? 1.589 -3.064 9.357 1.00 98.69 127 ASN A O 1
ATOM 1067 N N . GLU A 1 128 ? 3.218 -1.760 10.181 1.00 98.69 128 GLU A N 1
ATOM 1068 C CA . GLU A 1 128 ? 3.059 -2.162 11.582 1.00 98.69 128 GLU A CA 1
ATOM 1069 C C . GLU A 1 128 ? 1.632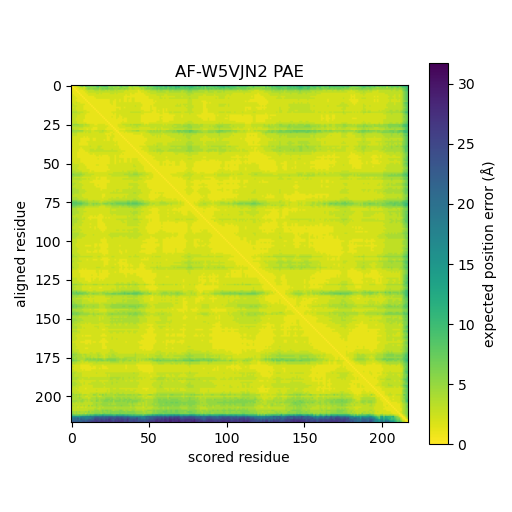 -1.996 12.144 1.00 98.69 128 GLU A C 1
ATOM 1071 O O . GLU A 1 128 ? 1.199 -2.924 12.828 1.00 98.69 128 GLU A O 1
ATOM 1076 N N . PRO A 1 129 ? 0.848 -0.923 11.880 1.00 97.88 129 PRO A N 1
ATOM 1077 C CA . PRO A 1 129 ? 1.068 0.276 11.051 1.00 97.88 129 PRO A CA 1
ATOM 1078 C C . PRO A 1 129 ? 1.796 1.416 11.765 1.00 97.88 129 PRO A C 1
ATOM 1080 O O . PRO A 1 129 ? 1.594 1.642 12.957 1.00 97.88 129 PRO A O 1
ATOM 1083 N N . SER A 1 130 ? 2.594 2.178 11.016 1.00 98.50 130 SER A N 1
ATOM 1084 C CA . SER A 1 130 ? 3.316 3.339 11.542 1.00 98.50 130 SER A CA 1
ATOM 1085 C C . SER A 1 130 ? 2.437 4.596 11.573 1.00 98.50 130 SER A C 1
ATOM 1087 O O . SER A 1 130 ? 1.851 4.978 10.559 1.00 98.50 130 SER A O 1
ATOM 1089 N N . VAL A 1 131 ? 2.361 5.252 12.735 1.00 98.69 131 VAL A N 1
ATOM 1090 C CA . VAL A 1 131 ? 1.566 6.470 12.973 1.00 98.69 131 VAL A CA 1
ATOM 1091 C C . VAL A 1 131 ? 2.397 7.483 13.763 1.00 98.69 131 VAL A C 1
ATOM 1093 O O . VAL A 1 131 ? 2.615 7.321 14.959 1.00 98.69 131 VAL A O 1
ATOM 1096 N N . PHE A 1 132 ? 2.855 8.551 13.111 1.00 98.50 132 PHE A N 1
ATOM 1097 C CA . PHE A 1 132 ? 3.879 9.468 13.632 1.00 98.50 132 PHE A CA 1
ATOM 1098 C C . PHE A 1 132 ? 3.474 10.229 14.893 1.00 98.50 132 PHE A C 1
ATOM 1100 O O . PHE A 1 132 ? 4.325 10.553 15.716 1.00 98.50 132 PHE A O 1
ATOM 1107 N N . ASN A 1 133 ? 2.187 10.530 15.052 1.00 97.56 133 ASN A N 1
ATOM 1108 C CA . ASN A 1 133 ? 1.662 11.326 16.162 1.00 97.56 133 ASN A CA 1
ATOM 1109 C C . ASN A 1 133 ? 0.982 10.479 17.253 1.00 97.56 133 ASN A C 1
ATOM 1111 O O . ASN A 1 133 ? 0.152 10.999 17.998 1.00 97.56 133 ASN A O 1
ATOM 1115 N N . SER A 1 134 ? 1.304 9.188 17.338 1.00 95.81 134 SER A N 1
ATOM 1116 C CA . SER A 1 134 ? 0.667 8.239 18.254 1.00 95.81 134 SER A CA 1
ATOM 1117 C C . SER A 1 134 ? 1.699 7.538 19.154 1.00 95.81 134 SER A C 1
ATOM 1119 O O . SER A 1 134 ? 2.872 7.453 18.772 1.00 95.81 134 SER A O 1
ATOM 1121 N N . PRO A 1 135 ? 1.317 7.039 20.352 1.00 92.75 135 PRO A N 1
ATOM 1122 C CA . PRO A 1 135 ? 2.224 6.289 21.217 1.00 92.75 135 PRO A CA 1
ATOM 1123 C C . PRO A 1 135 ? 2.907 5.137 20.479 1.00 92.75 135 PRO A C 1
ATOM 1125 O O . PRO A 1 135 ? 2.277 4.436 19.690 1.00 92.75 135 PRO A O 1
ATOM 1128 N N . GLU A 1 136 ? 4.205 4.962 20.740 1.00 97.00 136 GLU A N 1
ATOM 1129 C CA . GLU A 1 136 ? 5.036 3.911 20.127 1.00 97.00 136 GLU A CA 1
ATOM 1130 C C . GLU A 1 136 ? 5.048 3.950 18.583 1.00 97.00 136 GLU A C 1
ATOM 1132 O O . GLU A 1 136 ? 5.440 2.985 17.936 1.00 97.00 136 GLU A O 1
ATOM 1137 N N . ILE A 1 137 ? 4.652 5.085 17.990 1.00 98.12 137 ILE A N 1
ATOM 1138 C CA . ILE A 1 137 ? 4.564 5.303 16.542 1.00 98.12 137 ILE A CA 1
ATOM 1139 C C . ILE A 1 137 ? 3.622 4.283 15.874 1.00 98.12 137 ILE A C 1
ATOM 1141 O O . ILE A 1 137 ? 3.874 3.814 14.766 1.00 98.12 137 ILE A O 1
ATOM 1145 N N . THR A 1 138 ? 2.520 3.910 16.533 1.00 98.62 138 THR A N 1
ATOM 1146 C CA . THR A 1 138 ? 1.548 2.954 15.980 1.00 98.62 138 THR A CA 1
ATOM 1147 C C . THR A 1 138 ? 0.105 3.231 16.407 1.00 98.62 138 THR A C 1
ATOM 1149 O O . THR A 1 138 ? -0.164 4.198 17.114 1.00 98.62 138 THR A O 1
ATOM 1152 N N . PHE A 1 139 ? -0.859 2.419 15.965 1.00 98.12 139 PHE A N 1
ATOM 1153 C CA . PHE A 1 139 ? -2.254 2.538 16.386 1.00 98.12 139 PHE A CA 1
ATOM 1154 C C . PHE A 1 139 ? -2.405 2.491 17.916 1.00 98.12 139 PHE A C 1
ATOM 1156 O O . PHE A 1 139 ? -1.885 1.572 18.559 1.00 98.12 139 PHE A O 1
ATOM 1163 N N . PRO A 1 140 ? -3.201 3.401 18.510 1.00 97.75 140 PRO A N 1
ATOM 1164 C CA . PRO A 1 140 ? -3.647 3.257 19.888 1.00 97.75 140 PRO A CA 1
ATOM 1165 C C . PRO A 1 140 ? -4.327 1.903 20.127 1.00 97.75 140 PRO A C 1
ATOM 1167 O O . PRO A 1 140 ? -4.920 1.302 19.230 1.00 97.75 140 PRO A O 1
ATOM 1170 N N . LYS A 1 141 ? -4.247 1.394 21.357 1.00 97.88 141 LYS A N 1
ATOM 1171 C CA . LYS A 1 141 ? -4.767 0.057 21.696 1.00 97.88 141 LYS A CA 1
ATOM 1172 C C . LYS A 1 141 ? -6.290 -0.051 21.599 1.00 97.88 141 LYS A C 1
ATOM 1174 O O . LYS A 1 141 ? -6.783 -1.154 21.391 1.00 97.88 141 LYS A O 1
ATOM 1179 N N . ASP A 1 142 ? -7.001 1.057 21.789 1.00 97.00 142 ASP A N 1
ATOM 1180 C CA . ASP A 1 142 ? -8.464 1.185 21.800 1.00 97.00 142 ASP A CA 1
ATOM 1181 C C . ASP A 1 142 ? -9.063 1.541 20.428 1.00 97.00 142 ASP A C 1
ATOM 1183 O O . ASP A 1 142 ? -10.285 1.635 20.304 1.00 97.00 142 ASP A O 1
ATOM 1187 N N . VAL A 1 143 ? -8.224 1.698 19.396 1.00 96.94 143 VAL A N 1
ATOM 1188 C CA . VAL A 1 143 ? -8.671 1.737 17.998 1.00 96.94 143 VAL A CA 1
ATOM 1189 C C . VAL A 1 143 ? -9.537 0.515 17.707 1.00 96.94 143 VAL A C 1
ATOM 1191 O O . VAL A 1 143 ? -9.210 -0.604 18.113 1.00 96.94 143 VAL A O 1
ATOM 1194 N N . LYS A 1 144 ? -10.646 0.739 17.001 1.00 97.81 144 LYS A N 1
ATOM 1195 C CA . LYS A 1 144 ? -11.641 -0.278 16.673 1.00 97.81 144 LYS A CA 1
ATOM 1196 C C . LYS A 1 144 ? -11.534 -0.660 15.204 1.00 97.81 144 LYS A C 1
ATOM 1198 O O . LYS A 1 144 ? -11.636 0.177 14.308 1.00 97.81 144 LYS A O 1
ATOM 1203 N N . HIS A 1 145 ? -11.378 -1.954 14.978 1.00 98.38 145 HIS A N 1
ATOM 1204 C CA . HIS A 1 145 ? -11.575 -2.570 13.677 1.00 98.38 145 HIS A CA 1
ATOM 1205 C C . HIS A 1 145 ? -13.080 -2.714 13.397 1.00 98.38 145 HIS A C 1
ATOM 1207 O O . HIS A 1 145 ? -13.890 -2.766 14.325 1.00 98.38 145 HIS A O 1
ATOM 1213 N N . LEU A 1 146 ? -13.466 -2.807 12.128 1.00 97.75 146 LEU A N 1
ATOM 1214 C CA . LEU A 1 146 ? -14.842 -2.944 11.645 1.00 97.75 146 LEU A CA 1
ATOM 1215 C C . LEU A 1 146 ? -15.539 -4.188 12.221 1.00 97.75 146 LEU A C 1
ATOM 1217 O O . LEU A 1 146 ? -16.735 -4.148 12.496 1.00 97.75 146 LEU A O 1
ATOM 1221 N N . SER A 1 147 ? -14.782 -5.252 12.507 1.00 96.19 147 SER A N 1
ATOM 1222 C CA . SER A 1 147 ? -15.259 -6.433 13.248 1.00 96.19 147 SER A CA 1
ATOM 1223 C C . SER A 1 147 ? -15.666 -6.166 14.710 1.00 96.19 147 SER A C 1
ATOM 1225 O O . SER A 1 147 ? -16.160 -7.071 15.382 1.00 96.19 147 SER A O 1
ATOM 1227 N N . GLY A 1 148 ? -15.409 -4.966 15.242 1.00 96.06 148 GLY A N 1
ATOM 1228 C CA . GLY A 1 148 ? -15.595 -4.596 16.649 1.00 96.06 148 GLY A CA 1
ATOM 1229 C C . GLY A 1 148 ? -14.398 -4.910 17.556 1.00 96.06 148 GLY A C 1
ATOM 1230 O O . GLY A 1 148 ? -14.387 -4.485 18.716 1.00 96.06 148 GLY A O 1
ATOM 1231 N N . ARG A 1 149 ? -13.381 -5.615 17.041 1.00 97.31 149 ARG A N 1
ATOM 1232 C CA . ARG A 1 149 ? -12.142 -5.917 17.774 1.00 97.31 149 ARG A CA 1
ATOM 1233 C C . ARG A 1 149 ? -11.312 -4.672 18.023 1.00 97.31 149 ARG A C 1
ATOM 1235 O O . ARG A 1 149 ? -11.276 -3.750 17.208 1.00 97.31 149 ARG A O 1
ATOM 1242 N N . GLU A 1 150 ? -10.602 -4.674 19.138 1.00 97.88 150 GLU A N 1
ATOM 1243 C CA . GLU A 1 150 ? -9.608 -3.650 19.426 1.00 97.88 150 GLU A CA 1
ATOM 1244 C C . GLU A 1 150 ? -8.276 -3.963 18.753 1.00 97.88 150 GLU A C 1
ATOM 1246 O O . GLU A 1 150 ? -7.878 -5.125 18.639 1.00 97.88 150 GLU A O 1
ATOM 1251 N N . ASN A 1 151 ? -7.532 -2.920 18.385 1.00 98.06 151 ASN A N 1
ATOM 1252 C CA . ASN A 1 151 ? -6.190 -3.064 17.825 1.00 98.06 151 ASN A CA 1
ATOM 1253 C C . ASN A 1 151 ? -5.280 -3.909 18.737 1.00 98.06 151 ASN A C 1
ATOM 1255 O O . ASN A 1 151 ? -4.503 -4.720 18.242 1.00 98.06 151 ASN A O 1
ATOM 1259 N N . ARG A 1 152 ? -5.435 -3.838 20.071 1.00 98.00 152 ARG A N 1
ATOM 1260 C CA . ARG A 1 152 ? -4.663 -4.682 21.010 1.00 98.00 152 ARG A CA 1
ATOM 1261 C C . ARG A 1 152 ? -4.774 -6.193 20.758 1.00 98.00 152 ARG A C 1
ATOM 1263 O O . ARG A 1 152 ? -3.890 -6.930 21.181 1.00 98.00 152 ARG A O 1
ATOM 1270 N N . GLU A 1 153 ? -5.857 -6.657 20.136 1.00 98.31 153 GLU A N 1
ATOM 1271 C CA . GLU A 1 153 ? -6.096 -8.079 19.864 1.00 98.31 153 GLU A CA 1
ATOM 1272 C C . GLU A 1 153 ? -5.436 -8.544 18.562 1.00 98.31 153 GLU A C 1
ATOM 1274 O O . GLU A 1 153 ? -5.126 -9.725 18.412 1.00 98.31 153 GLU A O 1
ATOM 1279 N N . VAL A 1 154 ? -5.254 -7.630 17.606 1.00 98.12 154 VAL A N 1
ATOM 1280 C CA . VAL A 1 154 ? -4.940 -7.960 16.206 1.00 98.12 154 VAL A CA 1
ATOM 1281 C C . VAL A 1 154 ? -3.730 -7.207 15.648 1.00 98.12 154 VAL A C 1
ATOM 1283 O O . VAL A 1 154 ? -3.357 -7.433 14.501 1.00 98.12 154 VAL A O 1
ATOM 1286 N N . HIS A 1 155 ? -3.080 -6.361 16.447 1.00 98.62 155 HIS A N 1
ATOM 1287 C CA . HIS A 1 155 ? -1.991 -5.478 16.024 1.00 98.62 155 HIS A CA 1
ATOM 1288 C C . HIS A 1 155 ? -0.949 -6.185 15.138 1.00 98.62 155 HIS A C 1
ATOM 1290 O O . HIS A 1 155 ? -0.743 -5.816 13.986 1.00 98.62 155 HIS A O 1
ATOM 1296 N N . ASN A 1 156 ? -0.383 -7.294 15.624 1.00 98.44 156 ASN A N 1
ATOM 1297 C CA . ASN A 1 156 ? 0.699 -7.996 14.929 1.00 98.44 156 ASN A CA 1
ATOM 1298 C C . ASN A 1 156 ? 0.275 -8.684 13.620 1.00 98.44 156 ASN A C 1
ATOM 1300 O O . ASN A 1 156 ? 1.136 -9.002 12.804 1.00 98.44 156 ASN A O 1
ATOM 1304 N N . ILE A 1 157 ? -1.021 -8.941 13.399 1.00 98.44 157 ILE A N 1
ATOM 1305 C CA . ILE A 1 157 ? -1.495 -9.545 12.143 1.00 98.44 157 ILE A CA 1
ATOM 1306 C C . ILE A 1 157 ? -1.841 -8.499 11.081 1.00 98.44 157 ILE A C 1
ATOM 1308 O O . ILE A 1 157 ? -1.976 -8.867 9.916 1.00 98.44 157 ILE A O 1
ATOM 1312 N N . TYR A 1 158 ? -1.948 -7.215 11.443 1.00 98.75 158 TYR A N 1
ATOM 1313 C CA . TYR A 1 158 ? -2.301 -6.142 10.511 1.00 98.75 158 TYR A CA 1
ATOM 1314 C C . TYR A 1 158 ? -1.336 -6.097 9.319 1.00 98.75 158 TYR A C 1
ATOM 1316 O O . TYR A 1 158 ? -1.761 -6.206 8.168 1.00 98.75 158 TYR A O 1
ATOM 1324 N N . ALA A 1 159 ? -0.029 -6.070 9.596 1.00 98.44 159 ALA A N 1
ATOM 1325 C CA . ALA A 1 159 ? 1.016 -6.076 8.575 1.00 98.44 159 ALA A CA 1
ATOM 1326 C C . ALA A 1 159 ? 0.910 -7.274 7.620 1.00 98.44 159 ALA A C 1
ATOM 1328 O O . ALA A 1 159 ? 1.074 -7.132 6.404 1.00 98.44 159 ALA A O 1
ATOM 1329 N N . MET A 1 160 ? 0.576 -8.450 8.171 1.00 98.75 160 MET A N 1
ATOM 1330 C CA . MET A 1 160 ? 0.416 -9.667 7.383 1.00 98.75 160 MET A CA 1
ATOM 1331 C C . MET A 1 160 ? -0.730 -9.549 6.376 1.00 98.75 160 MET A C 1
ATOM 1333 O O . MET A 1 160 ? -0.630 -9.980 5.226 1.00 98.75 160 MET A O 1
ATOM 1337 N N . LEU A 1 161 ? -1.829 -8.944 6.814 1.00 98.81 161 LEU A N 1
ATOM 1338 C CA . LEU A 1 161 ? -3.033 -8.781 6.013 1.00 98.81 161 LEU A CA 1
ATOM 1339 C C . LEU A 1 161 ? -2.863 -7.714 4.924 1.00 98.81 161 LEU A C 1
ATOM 1341 O O . LEU A 1 161 ? -3.409 -7.891 3.834 1.00 98.81 161 LEU A O 1
ATOM 1345 N N . VAL A 1 162 ? -2.057 -6.675 5.175 1.00 98.88 162 VAL A N 1
ATOM 1346 C CA . VAL A 1 162 ? -1.651 -5.686 4.159 1.00 98.88 162 VAL A CA 1
ATOM 1347 C C . VAL A 1 162 ? -0.912 -6.375 3.014 1.00 98.88 162 VAL A C 1
ATOM 1349 O O . VAL A 1 162 ? -1.349 -6.308 1.863 1.00 98.88 162 VAL A O 1
ATOM 1352 N N . HIS A 1 163 ? 0.177 -7.091 3.315 1.00 98.75 163 HIS A N 1
ATOM 1353 C CA . HIS A 1 163 ? 0.986 -7.693 2.255 1.00 98.75 163 HIS A CA 1
ATOM 1354 C C . HIS A 1 163 ? 0.259 -8.847 1.549 1.00 98.75 163 HIS A C 1
ATOM 1356 O O . HIS A 1 163 ? 0.503 -9.104 0.372 1.00 98.75 163 HIS A O 1
ATOM 1362 N N . GLN A 1 164 ? -0.656 -9.541 2.236 1.00 98.75 164 GLN A N 1
ATOM 1363 C CA . GLN A 1 164 ? -1.501 -10.560 1.615 1.00 98.75 164 GLN A CA 1
ATOM 1364 C C . GLN A 1 164 ? -2.474 -9.936 0.605 1.00 98.75 164 GLN A C 1
ATOM 1366 O O . GLN A 1 164 ? -2.598 -10.442 -0.506 1.00 98.75 164 GLN A O 1
ATOM 1371 N N . ALA A 1 165 ? -3.120 -8.819 0.951 1.00 98.88 165 ALA A N 1
ATOM 1372 C CA . ALA A 1 165 ? -4.016 -8.121 0.032 1.00 98.88 165 ALA A CA 1
ATOM 1373 C C . ALA A 1 165 ? -3.269 -7.592 -1.207 1.00 98.88 165 ALA A C 1
ATOM 1375 O O . ALA A 1 165 ? -3.760 -7.706 -2.329 1.00 98.88 165 ALA A O 1
ATOM 1376 N N . THR A 1 166 ? -2.054 -7.068 -1.021 1.00 98.88 166 THR A N 1
ATOM 1377 C CA . THR A 1 166 ? -1.173 -6.663 -2.129 1.00 98.88 166 THR A CA 1
ATOM 1378 C C . THR A 1 166 ? -0.803 -7.851 -3.022 1.00 98.88 166 THR A C 1
ATOM 1380 O O . THR A 1 166 ? -0.907 -7.761 -4.246 1.00 98.88 166 THR A O 1
ATOM 1383 N N . TRP A 1 167 ? -0.409 -8.984 -2.431 1.00 98.81 167 TRP A N 1
ATOM 1384 C CA . TRP A 1 167 ? -0.105 -10.218 -3.165 1.00 98.81 167 TRP A CA 1
ATOM 1385 C C . TRP A 1 167 ? -1.293 -10.683 -4.017 1.00 98.81 167 TRP A C 1
ATOM 1387 O O . TRP A 1 167 ? -1.129 -10.966 -5.206 1.00 98.81 167 TRP A O 1
ATOM 1397 N N . ASP A 1 168 ? -2.493 -10.694 -3.434 1.00 98.75 168 ASP A N 1
ATOM 1398 C CA . ASP A 1 168 ? -3.727 -11.074 -4.124 1.00 98.75 168 ASP A CA 1
ATOM 1399 C C . ASP A 1 168 ? -4.054 -10.108 -5.278 1.00 98.75 168 ASP A C 1
ATOM 1401 O O . ASP A 1 168 ? -4.482 -10.548 -6.347 1.00 98.75 168 ASP A O 1
ATOM 1405 N N . GLY A 1 169 ? -3.793 -8.807 -5.115 1.00 98.75 169 GLY A N 1
ATOM 1406 C CA . GLY A 1 169 ? -3.950 -7.811 -6.181 1.00 98.75 169 GLY A CA 1
ATOM 1407 C C . GLY A 1 169 ? -3.024 -8.050 -7.370 1.00 98.75 169 GLY A C 1
ATOM 1408 O O . GLY A 1 169 ? -3.452 -8.009 -8.524 1.00 98.75 169 GLY A O 1
ATOM 1409 N N . LEU A 1 170 ? -1.762 -8.384 -7.103 1.00 98.62 170 LEU A N 1
ATOM 1410 C CA . LEU A 1 170 ? -0.792 -8.708 -8.149 1.00 98.62 170 LEU A CA 1
ATOM 1411 C C . LEU A 1 170 ? -1.111 -10.034 -8.856 1.00 98.62 170 LEU A C 1
ATOM 1413 O O . LEU A 1 170 ? -0.937 -10.119 -10.074 1.00 98.62 170 LEU A O 1
ATOM 1417 N N . LEU A 1 171 ? -1.631 -11.036 -8.133 1.00 98.31 171 LEU A N 1
ATOM 1418 C CA . LEU A 1 171 ? -2.158 -12.265 -8.740 1.00 98.31 171 LEU A CA 1
ATOM 1419 C C . LEU A 1 171 ? -3.317 -11.959 -9.689 1.00 98.31 171 LEU A C 1
ATOM 1421 O O . LEU A 1 171 ? -3.291 -12.398 -10.840 1.00 98.31 171 LEU A O 1
ATOM 1425 N N . LYS A 1 172 ? -4.310 -11.186 -9.227 1.00 97.94 172 LYS A N 1
ATOM 1426 C CA . LYS A 1 172 ? -5.460 -10.769 -10.044 1.00 97.94 172 LYS A CA 1
ATOM 1427 C C . LYS A 1 172 ? -5.002 -10.034 -11.304 1.00 97.94 172 LYS A C 1
ATOM 1429 O O . LYS A 1 172 ? -5.422 -10.391 -12.403 1.00 97.94 172 LYS A O 1
ATOM 1434 N N . ARG A 1 173 ? -4.095 -9.061 -11.159 1.00 97.62 173 ARG A N 1
ATOM 1435 C CA . ARG A 1 173 ? -3.531 -8.283 -12.273 1.00 97.62 173 ARG A CA 1
ATOM 1436 C C . ARG A 1 173 ? -2.852 -9.173 -13.317 1.00 97.62 173 ARG A C 1
ATOM 1438 O O . ARG A 1 173 ? -3.040 -8.957 -14.506 1.00 97.62 173 ARG A O 1
ATOM 1445 N N . GLY A 1 174 ? -2.094 -10.178 -12.879 1.00 95.56 174 GLY A N 1
ATOM 1446 C CA . GLY A 1 174 ? -1.432 -11.158 -13.749 1.00 95.56 174 GLY A CA 1
ATOM 1447 C C . GLY A 1 174 ? -2.334 -12.304 -14.222 1.00 95.56 174 GLY A C 1
ATOM 1448 O O . GLY A 1 174 ? -1.819 -13.319 -14.693 1.00 95.56 174 GLY A O 1
ATOM 1449 N N . ASN A 1 175 ? -3.658 -12.201 -14.037 1.00 95.62 175 ASN A N 1
ATOM 1450 C CA . ASN A 1 175 ? -4.636 -13.250 -14.336 1.00 95.62 175 ASN A CA 1
ATOM 1451 C C . ASN A 1 175 ? -4.233 -14.627 -13.768 1.00 95.62 175 ASN A C 1
ATOM 1453 O O . ASN A 1 175 ? -4.388 -15.658 -14.423 1.00 95.62 175 ASN A O 1
ATOM 1457 N N . TYR A 1 176 ? -3.647 -14.629 -12.567 1.00 96.19 176 TYR A N 1
ATOM 1458 C CA . TYR A 1 176 ? -3.159 -15.809 -11.846 1.00 96.19 176 TYR A CA 1
ATOM 1459 C C . TYR A 1 176 ? -2.092 -16.640 -12.583 1.00 96.19 176 TYR A C 1
ATOM 1461 O O . TYR A 1 176 ? -1.848 -17.790 -12.220 1.00 96.19 176 TYR A O 1
ATOM 1469 N N . LYS A 1 177 ? -1.444 -16.074 -13.608 1.00 96.06 177 LYS A N 1
ATOM 1470 C CA . LYS A 1 177 ? -0.381 -16.740 -14.382 1.00 96.06 177 LYS A CA 1
ATOM 1471 C C . LYS A 1 177 ? 1.019 -16.325 -13.946 1.00 96.06 177 LYS A C 1
ATOM 1473 O O . LYS A 1 177 ? 1.954 -17.109 -14.076 1.00 96.06 177 LYS A O 1
ATOM 1478 N N . GLU A 1 178 ? 1.147 -15.125 -13.392 1.00 93.12 178 GLU A N 1
ATOM 1479 C CA . GLU A 1 178 ? 2.413 -14.569 -12.926 1.00 93.12 178 GLU A CA 1
ATOM 1480 C C . GLU A 1 178 ? 2.553 -14.698 -11.410 1.00 93.12 178 GLU A C 1
ATOM 1482 O O . GLU A 1 178 ? 1.602 -14.479 -10.655 1.00 93.12 178 GLU A O 1
ATOM 1487 N N . ARG A 1 179 ? 3.763 -15.027 -10.946 1.00 96.81 179 ARG A N 1
ATOM 1488 C CA . ARG A 1 179 ? 4.074 -15.019 -9.512 1.00 96.81 179 ARG A CA 1
ATOM 1489 C C . ARG A 1 179 ? 4.308 -13.577 -9.049 1.00 96.81 179 ARG A C 1
ATOM 1491 O O . ARG A 1 179 ? 5.158 -12.902 -9.635 1.00 96.81 179 ARG A O 1
ATOM 1498 N N . PRO A 1 180 ? 3.612 -13.099 -8.004 1.00 97.69 180 PRO A N 1
ATOM 1499 C CA . PRO A 1 180 ? 3.880 -11.782 -7.452 1.00 97.69 180 PRO A CA 1
ATOM 1500 C C . PRO A 1 180 ? 5.241 -11.692 -6.767 1.00 97.69 180 PRO A C 1
ATOM 1502 O O . PRO A 1 180 ? 5.830 -12.686 -6.341 1.00 97.69 180 PRO A O 1
ATOM 1505 N N . PHE A 1 181 ? 5.684 -10.454 -6.586 1.00 98.75 181 PHE A N 1
ATOM 1506 C CA . PHE A 1 181 ? 6.744 -10.093 -5.662 1.00 98.75 181 PHE A CA 1
ATOM 1507 C C . PHE A 1 181 ? 6.235 -8.951 -4.784 1.00 98.75 181 PHE A C 1
ATOM 1509 O O . PHE A 1 181 ? 5.770 -7.931 -5.300 1.00 98.75 181 PHE A O 1
ATOM 1516 N N . VAL A 1 182 ? 6.308 -9.156 -3.470 1.00 98.88 182 VAL A N 1
ATOM 1517 C CA . VAL A 1 182 ? 5.963 -8.168 -2.448 1.00 98.88 182 VAL A CA 1
ATOM 1518 C C . VAL A 1 182 ? 7.063 -8.179 -1.394 1.00 98.88 182 VAL A C 1
ATOM 1520 O O . VAL A 1 182 ? 7.413 -9.246 -0.886 1.00 98.88 182 VAL A O 1
ATOM 1523 N N . LEU A 1 183 ? 7.610 -7.010 -1.069 1.00 98.88 183 LEU A N 1
ATOM 1524 C CA . LEU A 1 183 ? 8.470 -6.816 0.101 1.00 98.88 183 LEU A CA 1
ATOM 1525 C C . LEU A 1 183 ? 7.630 -6.223 1.244 1.00 98.88 183 LEU A C 1
ATOM 1527 O O . LEU A 1 183 ? 6.840 -5.324 0.980 1.00 98.88 183 LEU A O 1
ATOM 1531 N N . THR A 1 184 ? 7.780 -6.701 2.482 1.00 98.88 184 THR A N 1
ATOM 1532 C CA . THR A 1 184 ? 7.032 -6.210 3.659 1.00 98.88 184 THR A CA 1
ATOM 1533 C C . THR A 1 184 ? 7.941 -5.922 4.854 1.00 98.88 184 THR A C 1
ATOM 1535 O O . THR A 1 184 ? 8.902 -6.669 5.070 1.00 98.88 184 THR A O 1
ATOM 1538 N N . ARG A 1 185 ? 7.644 -4.863 5.628 1.00 98.50 185 ARG A N 1
ATOM 1539 C CA . ARG A 1 185 ? 8.396 -4.528 6.852 1.00 98.50 185 ARG A CA 1
ATOM 1540 C C . ARG A 1 185 ? 7.861 -5.269 8.064 1.00 98.50 185 ARG A C 1
ATOM 1542 O O . ARG A 1 185 ? 8.554 -6.109 8.628 1.00 98.50 185 ARG A O 1
ATOM 1549 N N . GLY A 1 186 ? 6.613 -4.995 8.432 1.00 97.81 186 GLY A N 1
ATOM 1550 C CA . GLY A 1 186 ? 5.892 -5.753 9.441 1.00 97.81 186 GLY A CA 1
ATOM 1551 C C . GLY A 1 186 ? 5.518 -7.136 8.906 1.00 97.81 186 GLY A C 1
ATOM 1552 O O . GLY A 1 186 ? 5.232 -7.311 7.715 1.00 97.81 186 GLY A O 1
ATOM 1553 N N . PHE A 1 187 ? 5.516 -8.138 9.783 1.00 98.56 187 PHE A N 1
ATOM 1554 C CA . PHE A 1 187 ? 5.214 -9.522 9.423 1.00 98.56 187 PHE A CA 1
ATOM 1555 C C . PHE A 1 187 ? 4.672 -10.320 10.611 1.00 98.56 187 PHE A C 1
ATOM 1557 O O . PHE A 1 187 ? 4.816 -9.935 11.770 1.00 98.56 187 PHE A O 1
ATOM 1564 N N . PHE A 1 188 ? 4.082 -11.478 10.313 1.00 98.62 188 PHE A N 1
ATOM 1565 C CA . PHE A 1 188 ? 3.629 -12.442 11.312 1.00 98.62 188 PHE A CA 1
ATOM 1566 C C . PHE A 1 188 ? 3.838 -13.883 10.830 1.00 98.62 188 PHE A C 1
ATOM 1568 O O . PHE A 1 188 ? 4.276 -14.134 9.703 1.00 98.62 188 PHE A O 1
ATOM 1575 N N . ALA A 1 189 ? 3.514 -14.863 11.676 1.00 98.50 189 ALA A N 1
ATOM 1576 C CA . ALA A 1 189 ? 3.517 -16.267 11.285 1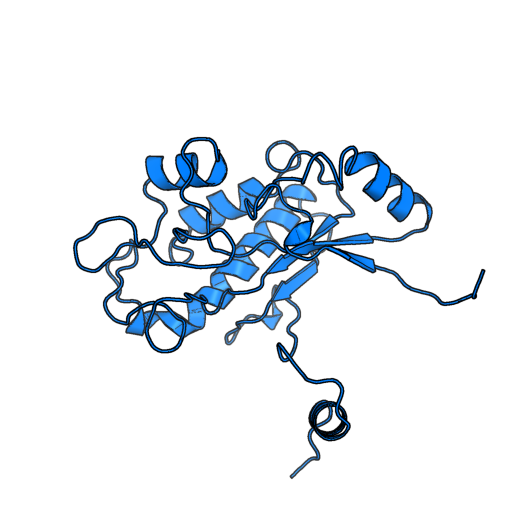.00 98.50 189 ALA A CA 1
ATOM 1577 C C . ALA A 1 189 ? 2.580 -16.496 10.083 1.00 98.50 189 ALA A C 1
ATOM 1579 O O . ALA A 1 189 ? 1.362 -16.363 10.190 1.00 98.50 189 ALA A O 1
ATOM 1580 N N . GLY A 1 190 ? 3.152 -16.862 8.933 1.00 98.06 190 GLY A N 1
ATOM 1581 C CA . GLY A 1 190 ? 2.426 -17.019 7.672 1.00 98.06 190 GLY A CA 1
ATOM 1582 C C . GLY A 1 190 ? 2.866 -16.069 6.559 1.00 98.06 190 GLY A C 1
ATOM 1583 O O . GLY A 1 190 ? 2.564 -16.356 5.399 1.00 98.06 190 GLY A O 1
ATOM 1584 N N . THR A 1 191 ? 3.617 -15.005 6.871 1.00 98.50 191 THR A N 1
ATOM 1585 C CA . THR A 1 191 ? 4.140 -14.040 5.887 1.00 98.50 191 THR A CA 1
ATOM 1586 C C . THR A 1 191 ? 4.934 -14.696 4.754 1.00 98.50 191 THR A C 1
ATOM 1588 O O . THR A 1 191 ? 4.833 -14.261 3.607 1.00 98.50 191 THR A O 1
ATOM 1591 N N . GLN A 1 192 ? 5.615 -15.815 5.023 1.00 98.25 192 GLN A N 1
ATOM 1592 C CA . GLN A 1 192 ? 6.391 -16.568 4.030 1.00 98.25 192 GLN A CA 1
ATOM 1593 C C . GLN A 1 192 ? 5.579 -17.054 2.815 1.00 98.25 192 GLN A C 1
ATOM 1595 O O . GLN A 1 192 ? 6.163 -17.477 1.822 1.00 98.25 192 GLN A O 1
ATOM 1600 N N . ARG A 1 193 ? 4.240 -17.033 2.884 1.00 98.00 193 ARG A N 1
ATOM 1601 C CA . ARG A 1 193 ? 3.367 -17.404 1.761 1.00 98.00 193 ARG A CA 1
ATOM 1602 C C . ARG A 1 193 ? 3.227 -16.309 0.703 1.00 98.00 193 ARG A C 1
ATOM 1604 O O . ARG A 1 193 ? 2.807 -16.626 -0.403 1.00 98.00 193 ARG A O 1
ATOM 1611 N N . SER A 1 194 ? 3.498 -15.049 1.049 1.00 97.88 194 SER A N 1
ATOM 1612 C CA . SER A 1 194 ? 3.063 -13.906 0.231 1.00 97.88 194 SER A CA 1
ATOM 1613 C C . SER A 1 194 ? 4.004 -12.701 0.228 1.00 97.88 194 SER A C 1
ATOM 1615 O O . SER A 1 194 ? 3.691 -11.717 -0.432 1.00 97.88 194 SER A O 1
ATOM 1617 N N . ALA A 1 195 ? 5.117 -12.714 0.964 1.00 98.50 195 ALA A N 1
ATOM 1618 C CA . ALA A 1 195 ? 6.081 -11.619 0.904 1.00 98.50 195 ALA A CA 1
ATOM 1619 C C . ALA A 1 195 ? 7.499 -12.054 1.295 1.00 98.50 195 ALA A C 1
ATOM 1621 O O . ALA A 1 195 ? 7.693 -12.976 2.091 1.00 98.50 195 ALA A O 1
ATOM 1622 N N . ALA A 1 196 ? 8.485 -11.346 0.750 1.00 98.56 196 ALA A N 1
ATOM 1623 C CA . ALA A 1 196 ? 9.825 -11.268 1.314 1.00 98.56 196 ALA A CA 1
ATOM 1624 C C . ALA A 1 196 ? 9.846 -10.229 2.449 1.00 98.56 196 ALA A C 1
ATOM 1626 O O . ALA A 1 196 ? 9.065 -9.279 2.432 1.00 98.56 196 ALA A O 1
ATOM 1627 N N . VAL A 1 197 ? 10.757 -10.385 3.410 1.00 98.44 197 VAL A N 1
ATOM 1628 C CA . VAL A 1 197 ? 10.949 -9.449 4.532 1.00 98.44 197 VAL A CA 1
ATOM 1629 C C . VAL A 1 197 ? 12.368 -8.885 4.518 1.00 98.44 197 VAL A C 1
ATOM 1631 O O . VAL A 1 197 ? 13.291 -9.549 4.042 1.00 98.44 197 VAL A O 1
ATOM 1634 N N . TRP A 1 198 ? 12.556 -7.689 5.072 1.00 98.19 198 TRP A N 1
ATOM 1635 C CA . TRP A 1 198 ? 13.878 -7.136 5.383 1.00 98.19 198 TRP A CA 1
ATOM 1636 C C . TRP A 1 198 ? 13.892 -6.572 6.807 1.00 98.19 198 TRP A C 1
ATOM 1638 O O . TRP A 1 198 ? 12.851 -6.421 7.437 1.00 98.19 198 TRP A O 1
ATOM 1648 N N . THR A 1 199 ? 15.077 -6.278 7.339 1.00 96.62 199 THR A N 1
ATOM 1649 C CA . THR A 1 199 ? 15.263 -5.910 8.754 1.00 96.62 199 THR A CA 1
ATOM 1650 C C . THR A 1 199 ? 14.987 -4.437 9.074 1.00 96.62 199 THR A C 1
ATOM 1652 O O . THR A 1 199 ? 15.393 -3.974 10.137 1.00 96.62 199 THR A O 1
ATOM 1655 N N . GLY A 1 200 ? 14.337 -3.694 8.176 1.00 95.50 200 GLY A N 1
ATOM 1656 C CA . GLY A 1 200 ? 14.058 -2.270 8.363 1.00 95.50 200 GLY A CA 1
ATOM 1657 C C . GLY A 1 200 ? 15.293 -1.375 8.225 1.00 95.50 200 GLY A C 1
ATOM 1658 O O . GLY A 1 200 ? 16.296 -1.755 7.612 1.00 95.50 200 GLY A O 1
ATOM 1659 N N . ASP A 1 201 ? 15.186 -0.182 8.801 1.00 94.56 201 ASP A N 1
ATOM 1660 C CA . ASP A 1 201 ? 16.165 0.899 8.689 1.00 94.56 201 ASP A CA 1
ATOM 1661 C C . ASP A 1 201 ? 17.455 0.568 9.453 1.00 94.56 201 ASP A C 1
ATOM 1663 O O . ASP A 1 201 ? 17.546 0.688 10.677 1.00 94.56 201 ASP A O 1
ATOM 1667 N N . ASN A 1 202 ? 18.480 0.134 8.718 1.00 95.00 202 ASN A N 1
ATOM 1668 C CA . ASN A 1 202 ? 19.829 -0.041 9.243 1.00 95.00 202 ASN A CA 1
ATOM 1669 C C . ASN A 1 202 ? 20.692 1.209 8.988 1.00 95.00 202 ASN A C 1
ATOM 1671 O O . ASN A 1 202 ? 20.303 2.138 8.288 1.00 95.00 202 ASN A O 1
ATOM 1675 N N . MET A 1 203 ? 21.885 1.237 9.579 1.00 93.75 203 MET A N 1
ATOM 1676 C CA . MET A 1 203 ? 22.858 2.307 9.380 1.00 93.75 203 MET A CA 1
ATOM 1677 C C . MET A 1 203 ? 24.042 1.796 8.561 1.00 93.75 203 MET A C 1
ATOM 1679 O O . MET A 1 203 ? 24.354 0.602 8.575 1.00 93.75 203 MET A O 1
ATOM 1683 N N . GLY A 1 204 ? 24.730 2.709 7.870 1.00 95.69 204 GLY A N 1
ATOM 1684 C CA . GLY A 1 204 ? 25.958 2.443 7.112 1.00 95.69 204 GLY A CA 1
ATOM 1685 C C . GLY A 1 204 ? 27.174 2.159 8.003 1.00 95.69 204 GLY A C 1
ATOM 1686 O O . GLY A 1 204 ? 28.220 2.780 7.836 1.00 95.69 204 GLY A O 1
ATOM 1687 N N . GLU A 1 205 ? 27.033 1.245 8.963 1.00 96.50 205 GLU A N 1
ATOM 1688 C CA . GLU A 1 205 ? 28.021 0.915 9.987 1.00 96.50 205 GLU A CA 1
ATOM 1689 C C . GLU A 1 205 ? 28.376 -0.579 9.983 1.00 96.50 205 GLU A C 1
ATOM 1691 O O . GLU A 1 205 ? 27.541 -1.455 9.739 1.00 96.50 205 GLU A O 1
ATOM 1696 N N . TRP A 1 206 ? 29.624 -0.899 10.339 1.00 96.06 206 TRP A N 1
ATOM 1697 C CA . TRP A 1 206 ? 30.104 -2.284 10.438 1.00 96.06 206 TRP A CA 1
ATOM 1698 C C . TRP A 1 206 ? 29.310 -3.136 11.435 1.00 96.06 206 TRP A C 1
ATOM 1700 O O . TRP A 1 206 ? 29.140 -4.338 11.230 1.00 96.06 206 TRP A O 1
ATOM 1710 N N . SER A 1 207 ? 28.825 -2.522 12.514 1.00 94.88 207 SER A N 1
ATOM 1711 C CA . SER A 1 207 ? 27.948 -3.135 13.518 1.00 94.88 207 SER A CA 1
ATOM 1712 C C . SER A 1 207 ? 26.658 -3.671 12.884 1.00 94.88 207 SER A C 1
ATOM 1714 O O . SER A 1 207 ? 26.288 -4.822 13.126 1.00 94.88 207 SER A O 1
ATOM 1716 N N . HIS A 1 208 ? 26.030 -2.882 12.010 1.00 95.31 208 HIS A N 1
ATOM 1717 C CA . HIS A 1 208 ? 24.817 -3.251 11.284 1.00 95.31 208 HIS A CA 1
ATOM 1718 C C . HIS A 1 208 ? 25.093 -4.276 10.181 1.00 95.31 208 HIS A C 1
ATOM 1720 O O . HIS A 1 208 ? 24.298 -5.192 10.001 1.00 95.31 208 HIS A O 1
ATOM 1726 N N . LEU A 1 209 ? 26.241 -4.213 9.495 1.00 95.12 209 LEU A N 1
ATOM 1727 C CA . LEU A 1 209 ? 26.636 -5.289 8.576 1.00 95.12 209 LEU A CA 1
ATOM 1728 C C . LEU A 1 209 ? 26.774 -6.622 9.325 1.00 95.12 209 LEU A C 1
ATOM 1730 O O . LEU A 1 209 ? 26.262 -7.650 8.884 1.00 95.12 209 LEU A O 1
ATOM 1734 N N . LYS A 1 210 ? 27.432 -6.602 10.487 1.00 94.12 210 LYS A N 1
ATOM 1735 C CA . LYS A 1 210 ? 27.712 -7.801 11.283 1.00 94.12 210 LYS A CA 1
ATOM 1736 C C . LYS A 1 210 ? 26.447 -8.490 11.796 1.00 94.12 210 LYS A C 1
ATOM 1738 O O . LYS A 1 210 ? 26.449 -9.713 11.895 1.00 94.12 210 LYS A O 1
ATOM 1743 N N . ILE A 1 211 ? 25.390 -7.745 12.131 1.00 94.25 211 ILE A N 1
ATOM 1744 C CA . ILE A 1 211 ? 24.153 -8.335 12.674 1.00 94.25 211 ILE A CA 1
ATOM 1745 C C . ILE A 1 211 ? 23.272 -8.997 11.600 1.00 94.25 211 ILE A C 1
ATOM 1747 O O . ILE A 1 211 ? 22.422 -9.810 11.949 1.00 94.25 211 ILE A O 1
ATOM 1751 N N . THR A 1 212 ? 23.507 -8.727 10.307 1.00 92.44 212 THR A N 1
ATOM 1752 C CA . THR A 1 212 ? 22.757 -9.372 9.205 1.00 92.44 212 THR A CA 1
ATOM 1753 C C . THR A 1 212 ? 22.947 -10.890 9.149 1.00 92.44 212 THR A C 1
ATOM 1755 O O . THR A 1 212 ? 22.057 -11.607 8.699 1.00 92.44 212 THR A O 1
ATOM 1758 N N . VAL A 1 213 ? 24.086 -11.390 9.644 1.00 91.25 213 VAL A N 1
ATOM 1759 C CA . VAL A 1 213 ? 24.375 -12.818 9.797 1.00 91.25 213 VAL A CA 1
ATOM 1760 C C . VAL A 1 213 ? 24.541 -13.102 11.291 1.00 91.25 213 VAL A C 1
ATOM 1762 O O . VAL A 1 213 ? 25.648 -12.969 11.825 1.00 91.25 213 VAL A O 1
ATOM 1765 N N . PRO A 1 214 ? 23.461 -13.449 12.015 1.00 77.12 214 PRO A N 1
ATOM 1766 C CA . PRO A 1 214 ? 23.574 -13.764 13.430 1.00 77.12 214 PRO A CA 1
ATOM 1767 C C . PRO A 1 214 ? 24.502 -14.969 13.612 1.00 77.12 214 PRO A C 1
ATOM 1769 O O . PRO A 1 214 ? 24.350 -15.998 12.952 1.00 77.12 214 PRO A O 1
ATOM 1772 N N . ARG A 1 215 ? 25.492 -14.847 14.507 1.00 57.41 215 ARG A N 1
ATOM 1773 C CA . ARG A 1 215 ? 26.346 -15.988 14.860 1.00 57.41 215 ARG A CA 1
ATOM 1774 C C . ARG A 1 215 ? 25.494 -17.040 15.583 1.00 57.41 215 ARG A C 1
ATOM 1776 O O . ARG A 1 215 ? 24.731 -16.647 16.469 1.00 57.41 215 ARG A O 1
ATOM 1783 N N . PRO A 1 216 ? 25.615 -18.338 15.242 1.00 61.94 216 PRO A N 1
ATOM 1784 C CA . PRO A 1 216 ? 24.982 -19.396 16.022 1.00 61.94 216 PRO A CA 1
ATOM 1785 C C . PRO A 1 216 ? 25.403 -19.260 17.489 1.00 61.94 216 PRO A C 1
ATOM 1787 O O . PRO A 1 216 ? 26.575 -18.979 17.759 1.00 61.94 216 PRO A O 1
ATOM 1790 N N . ARG A 1 217 ? 24.442 -19.393 18.408 1.00 48.44 217 ARG A N 1
ATOM 1791 C CA . ARG A 1 217 ? 24.742 -19.561 19.835 1.00 48.44 217 ARG A CA 1
ATOM 1792 C C . ARG A 1 217 ? 25.361 -20.927 20.081 1.00 48.44 217 ARG A C 1
ATOM 1794 O O . ARG A 1 217 ? 24.926 -21.880 19.397 1.00 48.44 217 ARG A O 1
#

Radius of gyration: 17.91 Å; Cα contacts (8 Å, |Δi|>4): 405; chains: 1; bounding box: 48×36×45 Å

Sequence (217 aa):
KFDIPYDVIWLDIEHTDGKKYFTWDGSRFSNSIEMLRNLSSKGRKLVSIVDPHLKRDDNYKVFTDARDKGLLVKNSNGNDFDGWCWPGSSSWPDFLEKHVRDWWADQFLLDNYQGSAENLYVWNDMNEPSVFNSPEITFPKDVKHLSGRENREVHNIYAMLVHQATWDGLLKRGNYKERPFVLTRGFFAGTQRSAAVWTGDNMGEWSHLKITVPRPR

Mean predicted aligned error: 2.94 Å

Organism: Biomphalaria glabrata (NCBI:txid6526)

Solvent-accessible surface area (backbone atoms only — not comparable to full-atom values): 11943 Å² total; per-residue (Å²): 140,80,88,74,90,82,56,68,51,77,39,59,69,83,48,20,44,77,41,32,68,76,45,54,20,64,89,85,42,69,53,41,52,59,54,52,48,59,33,43,78,71,78,23,37,39,32,40,56,47,51,61,58,33,33,73,41,92,88,36,65,72,37,43,54,35,55,78,70,65,35,42,26,19,31,79,87,69,46,72,34,76,44,32,46,95,50,37,56,20,33,33,66,29,41,88,41,66,70,40,24,52,54,54,12,52,46,53,25,58,89,59,17,60,60,58,55,93,57,51,36,42,29,35,42,65,28,55,44,54,20,71,80,37,74,95,38,19,76,58,56,63,27,25,38,90,91,68,46,39,34,72,82,46,42,64,51,45,13,32,33,48,42,41,18,51,33,51,6,42,22,58,55,42,70,69,74,46,85,65,57,33,39,28,54,36,58,41,98,69,35,82,79,42,40,48,74,59,92,66,94,76,62,101,43,71,70,51,60,54,59,76,60,71,75,85,130

pLDDT: mean 97.15, std 5.33, range [48.44, 98.94]